Protein AF-0000000084618718 (afdb_homodimer)

Secondary structure (DSSP, 8-state):
---TTTTTSPB-SS-TTHHHHHHHHHHHEEEEEEE--STTS----EEE-TTT--EEEE---EEEEEEE---EEEEEGGGGGGGTT--HHHHHHHHHHHHHPPTT-SEEE--HHHHHHHHT-SSHHHHHHHHHHHHHTTSEEE-SSTTEEEE-TTTEESS-HHHHHHHHHHHHHHHHHT-GGGTT--/---TTTTTSPB-SS-TTHHHHHHHHHHHEEEEEEE--STTS----EEE-TTT--EEEE---EEEEEEE---EEEEEGGGGGGGTT--HHHHHHHHHHHHHPPTT--EEE--HHHHHHHHT-SSHHHHHHHHHHHHHTTSEEE-SSTTEEEE-TTTEESS-HHHHHHHHHHHHHHHHHT-GGGTT--

Radius of gyration: 25.26 Å; Cα contacts (8 Å, |Δi|>4): 630; chains: 2; bounding box: 60×74×66 Å

Foldseek 3Di:
DQDPLCVVADADQDQPQLVVLLVVCVVVDDDDDDDPPDPPFFPQPQDADPVVRDSPGGRGRDDDDDDDPDDDKDFADVLQCLCVPADPLLVLLVVQVSVQADALDFKGFADQVSSCVSSVPPDCPSVSSNVSRCSVSSQKHHYPDSGMIGGNVNGMHHYDSVVSSVVVVVVVVVVVVVPVVVVPPD/DQDPLCVVADADQDQPQLVVLLVVCVVPDDDDDDDPPDPQFFPQPQDADPVVRDSPDGRGRHDDDDDDPDDDKDFADVLQCLCVPADPLQVLLVVQVSVQADALDFKGFADQVVSCVSSVPPDCPSVSSNVSRCSVSSQKHHYPDSGMIGGNVNGMHHYDSVVSSVVVVVVVVVVQVPPVVVVPPD

pLDDT: mean 80.24, std 21.8, range [30.06, 98.75]

Nearest PDB structures (foldseek):
  2l01-assembly1_B  TM=5.923E-01  e=2.042E-01  Phocaeicola vulgatus ATCC 8482
  2ek5-assembly4_C  TM=5.133E-01  e=2.940E+00  Corynebacterium glutamicum ATCC 13032
  2ek5-assembly4_C-3  TM=5.133E-01  e=2.940E+00  Corynebacterium glutamicum ATCC 13032
  2l01-assembly1_B  TM=5.926E-01  e=1.567E-01  Phocaeicola vulgatus ATCC 8482
  2ek5-assembly4_C  TM=4.697E-01  e=4.310E+00  Corynebacterium glutamicum ATCC 13032

Organism: Rhizophagus irregularis (strain DAOM 197198w) (NCBI:txid1432141)

Structure (mmCIF, N/CA/C/O backbone):
data_AF-0000000084618718-model_v1
#
loop_
_entity.id
_entity.type
_entity.pdbx_description
1 polymer 'RepA protein'
#
loop_
_atom_site.group_PDB
_atom_site.id
_atom_site.type_symbol
_atom_site.label_atom_id
_atom_site.label_alt_id
_atom_site.label_comp_id
_atom_site.label_asym_id
_atom_site.label_entity_id
_atom_site.label_seq_id
_atom_site.pdbx_PDB_ins_code
_atom_site.Cartn_x
_atom_site.Cartn_y
_atom_site.Cartn_z
_atom_site.occupancy
_atom_site.B_iso_or_equiv
_atom_site.auth_seq_id
_atom_site.auth_comp_id
_atom_site.auth_asym_id
_atom_site.auth_atom_id
_atom_site.pdbx_PDB_model_num
ATOM 1 N N . MET A 1 1 ? -28.922 -14.562 -3.936 1 48.25 1 MET A N 1
ATOM 2 C CA . MET A 1 1 ? -28.562 -15.781 -3.219 1 48.25 1 MET A CA 1
ATOM 3 C C . MET A 1 1 ? -27.125 -15.719 -2.725 1 48.25 1 MET A C 1
ATOM 5 O O . MET A 1 1 ? -26.234 -15.25 -3.438 1 48.25 1 MET A O 1
ATOM 9 N N . GLU A 1 2 ? -27.047 -15.844 -1.428 1 57.59 2 GLU A N 1
ATOM 10 C CA . GLU A 1 2 ? -25.719 -15.883 -0.796 1 57.59 2 GLU A CA 1
ATOM 11 C C . GLU A 1 2 ? -24.859 -17 -1.392 1 57.59 2 GLU A C 1
ATOM 13 O O . GLU A 1 2 ? -25.344 -18.094 -1.639 1 57.59 2 GLU A O 1
ATOM 18 N N . ASN A 1 3 ? -23.75 -16.609 -1.933 1 69.81 3 ASN A N 1
ATOM 19 C CA . ASN A 1 3 ? -22.828 -17.609 -2.449 1 69.81 3 ASN A CA 1
ATOM 20 C C . ASN A 1 3 ? -22.344 -18.547 -1.349 1 69.81 3 ASN A C 1
ATOM 22 O O . ASN A 1 3 ? -21.891 -18.094 -0.294 1 69.81 3 ASN A O 1
ATOM 26 N N . LEU A 1 4 ? -22.672 -19.797 -1.576 1 71.31 4 LEU A N 1
ATOM 27 C CA . LEU A 1 4 ? -22.391 -20.859 -0.617 1 71.31 4 LEU A CA 1
ATOM 28 C C . LEU A 1 4 ? -20.938 -20.812 -0.163 1 71.31 4 LEU A C 1
ATOM 30 O O . LEU A 1 4 ? -20.641 -21.109 0.995 1 71.31 4 LEU A O 1
ATOM 34 N N . THR A 1 5 ? -20.094 -20.328 -1.006 1 82.5 5 THR A N 1
ATOM 35 C CA . THR A 1 5 ? -18.656 -20.297 -0.703 1 82.5 5 THR A CA 1
ATOM 36 C C . THR A 1 5 ? -18.359 -19.281 0.391 1 82.5 5 THR A C 1
ATOM 38 O O . THR A 1 5 ? -17.5 -19.5 1.243 1 82.5 5 THR A O 1
ATOM 41 N N . LEU A 1 6 ? -19.172 -18.234 0.457 1 93 6 LEU A N 1
ATOM 42 C CA . LEU A 1 6 ? -18.891 -17.156 1.394 1 93 6 LEU A CA 1
ATOM 43 C C . LEU A 1 6 ? -19.703 -17.328 2.678 1 93 6 LEU A C 1
ATOM 45 O O . LEU A 1 6 ? -19.406 -16.688 3.691 1 93 6 LEU A O 1
ATOM 49 N N . SER A 1 7 ? -20.656 -18.25 2.658 1 90.69 7 SER A N 1
ATOM 50 C CA . SER A 1 7 ? -21.578 -18.406 3.775 1 90.69 7 SER A CA 1
ATOM 51 C C . SER A 1 7 ? -20.875 -18.969 5 1 90.69 7 SER A C 1
ATOM 53 O O . SER A 1 7 ? -21.375 -18.859 6.121 1 90.69 7 SER A O 1
ATOM 55 N N . LYS A 1 8 ? -19.766 -19.625 4.812 1 92.81 8 LYS A N 1
ATOM 56 C CA . LYS A 1 8 ? -19.031 -20.203 5.93 1 92.81 8 LYS A CA 1
ATOM 57 C C . LYS A 1 8 ? -18.359 -19.109 6.77 1 92.81 8 LYS A C 1
ATOM 59 O O . LYS A 1 8 ? -17.938 -19.375 7.895 1 92.81 8 LYS A O 1
ATOM 64 N N . PHE A 1 9 ? -18.281 -17.938 6.23 1 96.44 9 PHE A N 1
ATOM 65 C CA . PHE A 1 9 ? -17.656 -16.828 6.953 1 96.44 9 PHE A CA 1
ATOM 66 C C . PHE A 1 9 ? -18.703 -16.031 7.727 1 96.44 9 PHE A C 1
ATOM 68 O O . PHE A 1 9 ? -19.781 -15.75 7.211 1 96.44 9 PHE A O 1
ATOM 75 N N . GLN A 1 10 ? -18.406 -15.688 8.906 1 95.25 10 GLN A N 1
ATOM 76 C CA . GLN A 1 10 ? -19.328 -15.023 9.828 1 95.25 10 GLN A CA 1
ATOM 77 C C . GLN A 1 10 ? -19.641 -13.602 9.367 1 95.25 10 GLN A C 1
ATOM 79 O O . GLN A 1 10 ? -18.75 -12.883 8.922 1 95.25 10 GLN A O 1
ATOM 84 N N . LYS A 1 11 ? -20.891 -13.25 9.469 1 96.75 11 LYS A N 1
ATOM 85 C CA . LYS A 1 11 ? -21.297 -11.867 9.266 1 96.75 11 LYS A CA 1
ATOM 86 C C . LYS A 1 11 ? -21.047 -11.031 10.516 1 96.75 11 LYS A C 1
ATOM 88 O O . LYS A 1 11 ? -21.109 -11.555 11.633 1 96.75 11 LYS A O 1
ATOM 93 N N . ASN A 1 12 ? -20.719 -9.766 10.281 1 97.56 12 ASN A N 1
ATOM 94 C CA . ASN A 1 12 ? -20.391 -8.875 11.391 1 97.56 12 ASN A CA 1
ATOM 95 C C . ASN A 1 12 ? -21.188 -7.582 11.336 1 97.56 12 ASN A C 1
ATOM 97 O O . ASN A 1 12 ? -21.375 -7.008 10.266 1 97.56 12 ASN A O 1
ATOM 101 N N . SER A 1 13 ? -21.672 -7.125 12.492 1 95.06 13 SER A N 1
ATOM 102 C CA . SER A 1 13 ? -22.359 -5.848 12.578 1 95.06 13 SER A CA 1
ATOM 103 C C . SER A 1 13 ? -21.391 -4.68 12.602 1 95.06 13 SER A C 1
ATOM 105 O O . SER A 1 13 ? -21.734 -3.557 12.234 1 95.06 13 SER A O 1
ATOM 107 N N . GLU A 1 14 ? -20.172 -5.051 13.078 1 94.94 14 GLU A N 1
ATOM 108 C CA . GLU A 1 14 ? -19.062 -4.094 13.078 1 94.94 14 GLU A CA 1
ATOM 109 C C . GLU A 1 14 ? -17.766 -4.746 12.609 1 94.94 14 GLU A C 1
ATOM 111 O O . GLU A 1 14 ? -17.672 -5.973 12.516 1 94.94 14 GLU A O 1
ATOM 116 N N . ASN A 1 15 ? -16.828 -3.932 12.297 1 96.69 15 ASN A N 1
ATOM 117 C CA . ASN A 1 15 ? -15.547 -4.449 11.852 1 96.69 15 ASN A CA 1
ATOM 118 C C . ASN A 1 15 ? -14.867 -5.277 12.938 1 96.69 15 ASN A C 1
ATOM 120 O O . ASN A 1 15 ? -14.516 -4.754 13.992 1 96.69 15 ASN A O 1
ATOM 124 N N . PRO A 1 16 ? -14.703 -6.508 12.68 1 97.25 16 PRO A N 1
ATOM 125 C CA . PRO A 1 16 ? -14.172 -7.387 13.727 1 97.25 16 PRO A CA 1
ATOM 126 C C . PRO A 1 16 ? -12.695 -7.129 14.016 1 97.25 16 PRO A C 1
ATOM 128 O O . PRO A 1 16 ? -12.156 -7.637 15.008 1 97.25 16 PRO A O 1
ATOM 131 N N . PHE A 1 17 ? -11.969 -6.371 13.195 1 96.88 17 PHE A N 1
ATOM 132 C CA . PHE A 1 17 ? -10.539 -6.129 13.336 1 96.88 17 PHE A CA 1
ATOM 133 C C . PHE A 1 17 ? -10.289 -4.859 14.141 1 96.88 17 PHE A C 1
ATOM 135 O O . PHE A 1 17 ? -9.141 -4.543 14.469 1 96.88 17 PHE A O 1
ATOM 142 N N . ILE A 1 18 ? -11.328 -4.129 14.469 1 93.75 18 ILE A N 1
ATOM 143 C CA . ILE A 1 18 ? -11.211 -2.74 14.906 1 93.75 18 ILE A CA 1
ATOM 144 C C . ILE A 1 18 ? -10.523 -2.686 16.266 1 93.75 18 ILE A C 1
ATOM 146 O O . ILE A 1 18 ? -9.672 -1.824 16.516 1 93.75 18 ILE A O 1
ATOM 150 N N . LYS A 1 19 ? -10.883 -3.537 17.172 1 92.06 19 LYS A N 1
ATOM 151 C CA . LYS A 1 19 ? -10.305 -3.512 18.516 1 92.06 19 LYS A CA 1
ATOM 152 C C . LYS A 1 19 ? -8.797 -3.713 18.469 1 92.06 19 LYS A C 1
ATOM 154 O O . LYS A 1 19 ? -8.047 -2.959 19.094 1 92.06 19 LYS A O 1
ATOM 159 N N . GLN A 1 20 ? -8.398 -4.707 17.75 1 94 20 GLN A N 1
ATOM 160 C CA . GLN A 1 20 ? -6.969 -4.984 17.609 1 94 20 GLN A CA 1
ATOM 161 C C . GLN A 1 20 ? -6.258 -3.844 16.875 1 94 20 GLN A C 1
ATOM 163 O O . GLN A 1 20 ? -5.129 -3.49 17.219 1 94 20 GLN A O 1
ATOM 168 N N . ALA A 1 21 ? -6.918 -3.311 15.891 1 93 21 ALA A N 1
ATOM 169 C CA . ALA A 1 21 ? -6.348 -2.199 15.141 1 93 21 ALA A CA 1
ATOM 170 C C . ALA A 1 21 ? -6.102 -0.992 16.031 1 93 21 ALA A C 1
ATOM 172 O O . ALA A 1 21 ? -5.043 -0.361 15.969 1 93 21 ALA A O 1
ATOM 173 N N . ILE A 1 22 ? -7.051 -0.72 16.875 1 90.94 22 ILE A N 1
ATOM 174 C CA . ILE A 1 22 ? -6.945 0.409 17.797 1 90.94 22 ILE A CA 1
ATOM 175 C C . ILE A 1 22 ? -5.781 0.182 18.75 1 90.94 22 ILE A C 1
ATOM 177 O O . ILE A 1 22 ? -4.988 1.092 19 1 90.94 22 ILE A O 1
ATOM 181 N N . GLU A 1 23 ? -5.684 -0.978 19.25 1 91.38 23 GLU A N 1
ATOM 182 C CA . GLU A 1 23 ? -4.582 -1.315 20.141 1 91.38 23 GLU A CA 1
ATOM 183 C C . GLU A 1 23 ? -3.232 -1.133 19.453 1 91.38 23 GLU A C 1
ATOM 185 O O . GLU A 1 23 ? -2.301 -0.581 20.047 1 91.38 23 GLU A O 1
ATOM 190 N N . GLN A 1 24 ? -3.139 -1.586 18.281 1 90.88 24 GLN A N 1
ATOM 191 C CA . GLN A 1 24 ? -1.899 -1.467 17.516 1 90.88 24 GLN A CA 1
ATOM 192 C C . GLN A 1 24 ? -1.538 -0.003 17.281 1 90.88 24 GLN A C 1
ATOM 194 O O . GLN A 1 24 ? -0.379 0.388 17.438 1 90.88 24 GLN A O 1
ATOM 199 N N . VAL A 1 25 ? -2.518 0.79 16.906 1 89.12 25 VAL A N 1
ATOM 200 C CA . VAL A 1 25 ? -2.299 2.209 16.641 1 89.12 25 VAL A CA 1
ATOM 201 C C . VAL A 1 25 ? -1.839 2.908 17.922 1 89.12 25 VAL A C 1
ATOM 203 O O . VAL A 1 25 ? -0.893 3.699 17.891 1 89.12 25 VAL A O 1
ATOM 206 N N . GLN A 1 26 ? -2.477 2.547 19.031 1 85.38 26 GLN A N 1
ATOM 207 C CA . GLN A 1 26 ? -2.146 3.17 20.312 1 85.38 26 GLN A CA 1
ATOM 208 C C . GLN A 1 26 ? -0.725 2.818 20.734 1 85.38 26 GLN A C 1
ATOM 210 O O . GLN A 1 26 ? -0.022 3.65 21.312 1 85.38 26 GLN A O 1
ATOM 215 N N . LYS A 1 27 ? -0.358 1.668 20.453 1 86.06 27 LYS A N 1
ATOM 216 C CA . LYS A 1 27 ? 0.987 1.218 20.781 1 86.06 27 LYS A CA 1
ATOM 217 C C . LYS A 1 27 ? 2.039 1.95 19.969 1 86.06 27 LYS A C 1
ATOM 219 O O . LYS A 1 27 ? 3.162 2.162 20.422 1 86.06 27 LYS A O 1
ATOM 224 N N . ASN A 1 28 ? 1.606 2.355 18.828 1 83.88 28 ASN A N 1
ATOM 225 C CA . ASN A 1 28 ? 2.57 2.912 17.875 1 83.88 28 ASN A CA 1
ATOM 226 C C . ASN A 1 28 ? 2.512 4.438 17.859 1 83.88 28 ASN A C 1
ATOM 228 O O . ASN A 1 28 ? 3.223 5.078 17.078 1 83.88 28 ASN A O 1
ATOM 232 N N . ILE A 1 29 ? 1.683 5.02 18.609 1 76.75 29 ILE A N 1
ATOM 233 C CA . ILE A 1 29 ? 1.521 6.469 18.594 1 76.75 29 ILE A CA 1
ATOM 234 C C . ILE A 1 29 ? 2.709 7.121 19.297 1 76.75 29 ILE A C 1
ATOM 236 O O . ILE A 1 29 ? 3.082 6.727 20.406 1 76.75 29 ILE A O 1
ATOM 240 N N . VAL A 1 30 ? 3.373 7.906 18.594 1 71.12 30 VAL A N 1
ATOM 241 C CA . VAL A 1 30 ? 4.449 8.719 19.156 1 71.12 30 VAL A CA 1
ATOM 242 C C . VAL A 1 30 ? 4.109 10.195 19.016 1 71.12 30 VAL A C 1
ATOM 244 O O . VAL A 1 30 ? 3.549 10.617 18 1 71.12 30 VAL A O 1
ATOM 247 N N . LYS A 1 31 ? 4.297 10.906 20.094 1 64.06 31 LYS A N 1
ATOM 248 C CA . LYS A 1 31 ? 4.109 12.352 20.062 1 64.06 31 LYS A CA 1
ATOM 249 C C . LYS A 1 31 ? 5.312 13.055 19.438 1 64.06 31 LYS A C 1
ATOM 251 O O . LYS A 1 31 ? 6.457 12.766 19.781 1 64.06 31 LYS A O 1
ATOM 256 N N . LYS A 1 32 ? 5.004 13.625 18.297 1 58.59 32 LYS A N 1
ATOM 257 C CA . LYS A 1 32 ? 6.062 14.383 17.641 1 58.59 32 LYS A CA 1
ATOM 258 C C . LYS A 1 32 ? 5.781 15.883 17.688 1 58.59 32 LYS A C 1
ATOM 260 O O . LYS A 1 32 ? 4.625 16.297 17.766 1 58.59 32 LYS A O 1
ATOM 265 N N . TYR A 1 33 ? 6.926 16.656 17.922 1 51.75 33 TYR A N 1
ATOM 266 C CA . TYR A 1 33 ? 6.836 18.109 17.938 1 51.75 33 TYR A CA 1
ATOM 267 C C . TYR A 1 33 ? 7.203 18.703 16.578 1 51.75 33 TYR A C 1
ATOM 269 O O . TYR A 1 33 ? 8.203 18.312 15.977 1 51.75 33 TYR A O 1
ATOM 277 N N . LYS A 1 34 ? 6.215 19.109 15.883 1 52 34 LYS A N 1
ATOM 278 C CA . LYS A 1 34 ? 6.504 19.781 14.617 1 52 34 LYS A CA 1
ATOM 279 C C . LYS A 1 34 ? 6.703 21.281 14.828 1 52 34 LYS A C 1
ATOM 281 O O . LYS A 1 34 ? 5.879 21.938 15.469 1 52 34 LYS A O 1
ATOM 286 N N . THR A 1 35 ? 8.109 21.609 14.695 1 43.41 35 THR A N 1
ATOM 287 C CA . THR A 1 35 ? 8.398 23.031 14.719 1 43.41 35 THR A CA 1
ATOM 288 C C . THR A 1 35 ? 8.062 23.688 13.375 1 43.41 35 THR A C 1
ATOM 290 O O . THR A 1 35 ? 8.32 23.094 12.32 1 43.41 35 THR A O 1
ATOM 293 N N . ALA A 1 36 ? 7.105 24.391 13.328 1 43.62 36 ALA A N 1
ATOM 294 C CA . ALA A 1 36 ? 6.871 25.172 12.109 1 43.62 36 ALA A CA 1
ATOM 295 C C . ALA A 1 36 ? 8.117 25.953 11.703 1 43.62 36 ALA A C 1
ATOM 297 O O . ALA A 1 36 ? 8.391 27.016 12.25 1 43.62 36 ALA A O 1
ATOM 298 N N . THR A 1 37 ? 9.242 25.25 11.555 1 35.38 37 THR A N 1
ATOM 299 C CA . THR A 1 37 ? 10.391 26.094 11.266 1 35.38 37 THR A CA 1
ATOM 300 C C . THR A 1 37 ? 10.242 26.75 9.898 1 35.38 37 THR A C 1
ATOM 302 O O . THR A 1 37 ? 10.898 27.766 9.609 1 35.38 37 THR A O 1
ATOM 305 N N . ASN A 1 38 ? 10.211 25.938 8.789 1 34.44 38 ASN A N 1
ATOM 306 C CA . ASN A 1 38 ? 10.406 26.672 7.547 1 34.44 38 ASN A CA 1
ATOM 307 C C . ASN A 1 38 ? 9.305 27.719 7.332 1 34.44 38 ASN A C 1
ATOM 309 O O . ASN A 1 38 ? 8.125 27.406 7.48 1 34.44 38 ASN A O 1
ATOM 313 N N . THR A 1 39 ? 9.688 28.953 7.406 1 34.44 39 THR A N 1
ATOM 314 C CA . THR A 1 39 ? 9.094 30.281 7.32 1 34.44 39 THR A CA 1
ATOM 315 C C . THR A 1 39 ? 8.094 30.359 6.168 1 34.44 39 THR A C 1
ATOM 317 O O . THR A 1 39 ? 7.473 31.406 5.945 1 34.44 39 THR A O 1
ATOM 320 N N . GLY A 1 40 ? 8.273 29.578 5.117 1 33.47 40 GLY A N 1
ATOM 321 C CA . GLY A 1 40 ? 7.363 30.172 4.156 1 33.47 40 GLY A CA 1
ATOM 322 C C . GLY A 1 40 ? 5.906 30.062 4.562 1 33.47 40 GLY A C 1
ATOM 323 O O . GLY A 1 40 ? 5.016 30.531 3.846 1 33.47 40 GLY A O 1
ATOM 324 N N . GLU A 1 41 ? 5.457 28.906 4.992 1 34.25 41 GLU A N 1
ATOM 325 C CA . GLU A 1 41 ? 3.998 28.906 5.012 1 34.25 41 GLU A CA 1
ATOM 326 C C . GLU A 1 41 ? 3.457 29.797 6.121 1 34.25 41 GLU A C 1
ATOM 328 O O . GLU A 1 41 ? 4.164 30.094 7.082 1 34.25 41 GLU A O 1
ATOM 333 N N . LYS A 1 42 ? 2.078 30.109 6.035 1 35.62 42 LYS A N 1
ATOM 334 C CA . LYS A 1 42 ? 1.212 31.172 6.527 1 35.62 42 LYS A CA 1
ATOM 335 C C . LYS A 1 42 ? 1.059 31.109 8.047 1 35.62 42 LYS A C 1
ATOM 337 O O . LYS A 1 42 ? 0.751 30.047 8.594 1 35.62 42 LYS A O 1
ATOM 342 N N . ALA A 1 43 ? 2.111 31.391 8.766 1 37.88 43 ALA A N 1
ATOM 343 C CA . ALA A 1 43 ? 1.914 31.672 10.188 1 37.88 43 ALA A CA 1
ATOM 344 C C . ALA A 1 43 ? 0.882 32.781 10.391 1 37.88 43 ALA A C 1
ATOM 346 O O . ALA A 1 43 ? 0.819 33.719 9.609 1 37.88 43 ALA A O 1
ATOM 347 N N . ILE A 1 44 ? -0.253 32.312 10.75 1 34.53 44 ILE A N 1
ATOM 348 C CA . ILE A 1 44 ? -1.254 33.312 11.117 1 34.53 44 ILE A CA 1
ATOM 349 C C . ILE A 1 44 ? -0.741 34.156 12.281 1 34.53 44 ILE A C 1
ATOM 351 O O . ILE A 1 44 ? -0.341 33.625 13.32 1 34.53 44 ILE A O 1
ATOM 355 N N . LEU A 1 45 ? -0.079 35.281 11.969 1 37.5 45 LEU A N 1
ATOM 356 C CA . LEU A 1 45 ? 0.347 36.281 12.922 1 37.5 45 LEU A CA 1
ATOM 357 C C . LEU A 1 45 ? -0.853 37.062 13.484 1 37.5 45 LEU A C 1
ATOM 359 O O . LEU A 1 45 ? -1.729 37.469 12.727 1 37.5 45 LEU A O 1
ATOM 363 N N . LYS A 1 46 ? -1.321 36.406 14.617 1 38.72 46 LYS A N 1
ATOM 364 C CA . LYS A 1 46 ? -2.342 37.219 15.258 1 38.72 46 LYS A CA 1
ATOM 365 C C . LYS A 1 46 ? -1.726 38.469 15.906 1 38.72 46 LYS A C 1
ATOM 367 O O . LYS A 1 46 ? -0.698 38.375 16.578 1 38.72 46 LYS A O 1
ATOM 372 N N . ALA A 1 47 ? -1.901 39.469 15.164 1 41.84 47 ALA A N 1
ATOM 373 C CA . ALA A 1 47 ? -1.516 40.75 15.758 1 41.84 47 ALA A CA 1
ATOM 374 C C . ALA A 1 47 ? -2.488 41.156 16.859 1 41.84 47 ALA A C 1
ATOM 376 O O . ALA A 1 47 ? -3.707 41.062 16.688 1 41.84 47 ALA A O 1
ATOM 377 N N . TYR A 1 48 ? -2.051 40.906 18.094 1 40.94 48 TYR A N 1
ATOM 378 C CA . TYR A 1 48 ? -2.871 41.406 19.203 1 40.94 48 TYR A CA 1
ATOM 379 C C . TYR A 1 48 ? -2.455 42.812 19.609 1 40.94 48 TYR A C 1
ATOM 381 O O . TYR A 1 48 ? -1.285 43.188 19.484 1 40.94 48 TYR A O 1
ATOM 389 N N . ASP A 1 49 ? -3.494 43.594 19.672 1 43.47 49 ASP A N 1
ATOM 390 C CA . ASP A 1 49 ? -3.291 44.906 20.312 1 43.47 49 ASP A CA 1
ATOM 391 C C . ASP A 1 49 ? -2.965 44.75 21.797 1 43.47 49 ASP A C 1
ATOM 393 O O . ASP A 1 49 ? -3.771 44.219 22.562 1 43.47 49 ASP A O 1
ATOM 397 N N . GLU A 1 50 ? -1.766 44.906 22.156 1 45.81 50 GLU A N 1
ATOM 398 C CA . GLU A 1 50 ? -1.342 44.781 23.547 1 45.81 50 GLU A CA 1
ATOM 399 C C . GLU A 1 50 ? -2.195 45.656 24.469 1 45.81 50 GLU A C 1
ATOM 401 O O . GLU A 1 50 ? -2.373 45.312 25.641 1 45.81 50 GLU A O 1
ATOM 406 N N . THR A 1 51 ? -2.566 46.688 23.875 1 48.75 51 THR A N 1
ATOM 407 C CA . THR A 1 51 ? -3.264 47.625 24.75 1 48.75 51 THR A CA 1
ATOM 408 C C . THR A 1 51 ? -4.688 47.156 25.031 1 48.75 51 THR A C 1
ATOM 410 O O . THR A 1 51 ? -5.16 47.219 26.156 1 48.75 51 THR A O 1
ATOM 413 N N . THR A 1 52 ? -5.414 46.781 23.938 1 54.12 52 THR A N 1
ATOM 414 C CA . THR A 1 52 ? -6.828 46.5 24.125 1 54.12 52 THR A CA 1
ATOM 415 C C . THR A 1 52 ? -7.059 45 24.219 1 54.12 52 THR A C 1
ATOM 417 O O . THR A 1 52 ? -8.117 44.562 24.672 1 54.12 52 THR A O 1
ATOM 420 N N . GLY A 1 53 ? -5.961 44.219 24.141 1 44.84 53 GLY A N 1
ATOM 421 C CA . GLY A 1 53 ? -6.062 42.781 24.188 1 44.84 53 GLY A CA 1
ATOM 422 C C . GLY A 1 53 ? -6.777 42.188 22.969 1 44.84 53 GLY A C 1
ATOM 423 O O . GLY A 1 53 ? -7.035 41 22.922 1 44.84 53 GLY A O 1
ATOM 424 N N . GLU A 1 54 ? -7.422 43.062 22.203 1 43.97 54 GLU A N 1
ATOM 425 C CA . GLU A 1 54 ? -8.211 42.625 21.062 1 43.97 54 GLU A CA 1
ATOM 426 C C . GLU A 1 54 ? -7.336 42 19.984 1 43.97 54 GLU A C 1
ATOM 428 O O . GLU A 1 54 ? -6.219 42.438 19.734 1 43.97 54 GLU A O 1
ATOM 433 N N . VAL A 1 55 ? -7.617 40.812 19.734 1 47.34 55 VAL A N 1
ATOM 434 C CA . VAL A 1 55 ? -7.008 40.125 18.594 1 47.34 55 VAL A CA 1
ATOM 435 C C . VAL A 1 55 ? -7.23 40.938 17.328 1 47.34 55 VAL A C 1
ATOM 437 O O . VAL A 1 55 ? -8.375 41.156 16.922 1 47.34 55 VAL A O 1
ATOM 440 N N . LEU A 1 56 ? -6.379 41.969 16.953 1 47.03 56 LEU A N 1
ATOM 441 C CA . LEU A 1 56 ? -6.574 42.938 15.883 1 47.03 56 LEU A CA 1
ATOM 442 C C . LEU A 1 56 ? -6.711 42.25 14.531 1 47.03 56 LEU A C 1
ATOM 444 O O . LEU A 1 56 ? -7.395 42.75 13.633 1 47.03 56 LEU A O 1
ATOM 448 N N . GLY A 1 57 ? -6.082 41.156 14.281 1 40.94 57 GLY A N 1
ATOM 449 C CA . GLY A 1 57 ? -6.238 40.5 12.992 1 40.94 57 GLY A CA 1
ATOM 450 C C . GLY A 1 57 ? -5.562 39.156 12.922 1 40.94 57 GLY A C 1
ATOM 451 O O . GLY A 1 57 ? -4.82 38.781 13.836 1 40.94 57 GLY A O 1
ATOM 452 N N . HIS A 1 58 ? -6.324 38.125 12.641 1 42.53 58 HIS A N 1
ATOM 453 C CA . HIS A 1 58 ? -5.809 36.781 12.391 1 42.53 58 HIS A CA 1
ATOM 454 C C . HIS A 1 58 ? -5.137 36.688 11.023 1 42.53 58 HIS A C 1
ATOM 456 O O . HIS A 1 58 ? -5.586 37.344 10.07 1 42.53 58 HIS A O 1
ATOM 462 N N . THR A 1 59 ? -3.932 36.875 11.078 1 40.16 59 THR A N 1
ATOM 463 C CA . THR A 1 59 ? -3.289 36.594 9.797 1 40.16 59 THR A CA 1
ATOM 464 C C . THR A 1 59 ? -3.305 35.125 9.484 1 40.16 59 THR A C 1
ATOM 466 O O . THR A 1 59 ? -3.041 34.281 10.359 1 40.16 59 THR A O 1
ATOM 469 N N . GLN A 1 60 ? -4.332 34.75 8.609 1 41.88 60 GLN A N 1
ATOM 470 C CA . GLN A 1 60 ? -4.422 33.375 8.094 1 41.88 60 GLN A CA 1
ATOM 471 C C . GLN A 1 60 ? -3.223 33.031 7.207 1 41.88 60 GLN A C 1
ATOM 473 O O . GLN A 1 60 ? -2.838 33.844 6.348 1 41.88 60 GLN A O 1
ATOM 478 N N . PHE A 1 61 ? -2.234 32.344 7.742 1 42.38 61 PHE A N 1
ATOM 479 C CA . PHE A 1 61 ? -1.169 31.844 6.887 1 42.38 61 PHE A CA 1
ATOM 480 C C . PHE A 1 61 ? -1.674 30.703 6.02 1 42.38 61 PHE A C 1
ATOM 482 O O . PHE A 1 61 ? -2.17 29.703 6.531 1 42.38 61 PHE A O 1
ATOM 489 N N . ILE A 1 62 ? -2.189 31.109 4.828 1 45.5 62 ILE A N 1
ATOM 490 C CA . ILE A 1 62 ? -2.545 30.125 3.824 1 45.5 62 ILE A CA 1
ATOM 491 C C . ILE A 1 62 ? -1.279 29.594 3.143 1 45.5 62 ILE A C 1
ATOM 493 O O . ILE A 1 62 ? -0.468 30.391 2.646 1 45.5 62 ILE A O 1
ATOM 497 N N . ARG A 1 63 ? -0.813 28.359 3.586 1 55.25 63 ARG A N 1
ATOM 498 C CA . ARG A 1 63 ? 0.32 27.75 2.906 1 55.25 63 ARG A CA 1
ATOM 499 C C . ARG A 1 63 ? -0.144 26.922 1.712 1 55.25 63 ARG A C 1
ATOM 501 O O . ARG A 1 63 ? -1.119 26.172 1.809 1 55.25 63 ARG A O 1
ATOM 508 N N . GLN A 1 64 ? 0.305 27.406 0.487 1 58.53 64 GLN A N 1
ATOM 509 C CA . GLN A 1 64 ? 0.083 26.594 -0.701 1 58.53 64 GLN A CA 1
ATOM 510 C C . GLN A 1 64 ? 1.002 25.375 -0.712 1 58.53 64 GLN A C 1
ATOM 512 O O . GLN A 1 64 ? 2.217 25.5 -0.546 1 58.53 64 GLN A O 1
ATOM 517 N N . ILE A 1 65 ? 0.362 24.281 -0.548 1 64.69 65 ILE A N 1
ATOM 518 C CA . ILE A 1 65 ? 1.192 23.094 -0.626 1 64.69 65 ILE A CA 1
ATOM 519 C C . ILE A 1 65 ? 0.87 22.312 -1.904 1 64.69 65 ILE A C 1
ATOM 521 O O . ILE A 1 65 ? -0.214 22.469 -2.471 1 64.69 65 ILE A O 1
ATOM 525 N N . GLU A 1 66 ? 1.947 21.703 -2.531 1 71 66 GLU A N 1
ATOM 526 C CA . GLU A 1 66 ? 1.771 20.766 -3.637 1 71 66 GLU A CA 1
ATOM 527 C C . GLU A 1 66 ? 1.471 19.359 -3.125 1 71 66 GLU A C 1
ATOM 529 O O . GLU A 1 66 ? 2.158 18.859 -2.232 1 71 66 GLU A O 1
ATOM 534 N N . VAL A 1 67 ? 0.328 18.922 -3.627 1 75.38 67 VAL A N 1
ATOM 535 C CA . VAL A 1 67 ? -0.074 17.594 -3.186 1 75.38 67 VAL A CA 1
ATOM 536 C C . VAL A 1 67 ? -0.189 16.656 -4.391 1 75.38 67 VAL A C 1
ATOM 538 O O . VAL A 1 67 ? -0.727 17.047 -5.434 1 75.38 67 VAL A O 1
ATOM 541 N N . ASP A 1 68 ? 0.437 15.492 -4.305 1 81.5 68 ASP A N 1
ATOM 542 C CA . ASP A 1 68 ? 0.246 14.391 -5.25 1 81.5 68 ASP A CA 1
ATOM 543 C C . ASP A 1 68 ? -1.14 13.766 -5.098 1 81.5 68 ASP A C 1
ATOM 545 O O . ASP A 1 68 ? -1.437 13.148 -4.07 1 81.5 68 ASP A O 1
ATOM 549 N N . GLU A 1 69 ? -1.98 13.898 -6.129 1 83.75 69 GLU A N 1
ATOM 550 C CA . GLU A 1 69 ? -3.375 13.484 -6.004 1 83.75 69 GLU A CA 1
ATOM 551 C C . GLU A 1 69 ? -3.566 12.047 -6.488 1 83.75 69 GLU A C 1
ATOM 553 O O . GLU A 1 69 ? -4.684 11.531 -6.477 1 83.75 69 GLU A O 1
ATOM 558 N N . GLU A 1 70 ? -2.498 11.453 -6.895 1 87.88 70 GLU A N 1
ATOM 559 C CA . GLU A 1 70 ? -2.615 10.047 -7.258 1 87.88 70 GLU A CA 1
ATOM 560 C C . GLU A 1 70 ? -3.18 9.219 -6.105 1 87.88 70 GLU A C 1
ATOM 562 O O . GLU A 1 70 ? -2.74 9.359 -4.961 1 87.88 70 GLU A O 1
ATOM 567 N N . GLN A 1 71 ? -4.184 8.43 -6.449 1 90.94 71 GLN A N 1
ATOM 568 C CA . GLN A 1 71 ? -4.805 7.598 -5.422 1 90.94 71 GLN A CA 1
ATOM 569 C C . GLN A 1 71 ? -3.867 6.477 -4.98 1 90.94 71 GLN A C 1
ATOM 571 O O . GLN A 1 71 ? -3.209 5.848 -5.812 1 90.94 71 GLN A O 1
ATOM 576 N N . PHE A 1 72 ? -3.795 6.324 -3.666 1 94 72 PHE A N 1
ATOM 577 C CA . PHE A 1 72 ? -2.973 5.254 -3.109 1 94 72 PHE A CA 1
ATOM 578 C C . PHE A 1 72 ? -3.617 4.672 -1.857 1 94 72 PHE A C 1
ATOM 580 O O . PHE A 1 72 ? -4.504 5.289 -1.266 1 94 72 PHE A O 1
ATOM 587 N N . ALA A 1 73 ? -3.266 3.492 -1.578 1 94.31 73 ALA A N 1
ATOM 588 C CA . ALA A 1 73 ? -3.566 2.846 -0.304 1 94.31 73 ALA A CA 1
ATOM 589 C C . ALA A 1 73 ? -2.291 2.562 0.483 1 94.31 73 ALA A C 1
ATOM 591 O O . ALA A 1 73 ? -1.219 2.391 -0.102 1 94.31 73 ALA A O 1
ATOM 592 N N . LYS A 1 74 ? -2.41 2.643 1.822 1 94.94 74 LYS A N 1
ATOM 593 C CA . LYS A 1 74 ? -1.3 2.301 2.705 1 94.94 74 LYS A CA 1
ATOM 594 C C . LYS A 1 74 ? -1.292 0.808 3.025 1 94.94 74 LYS A C 1
ATOM 596 O O . LYS A 1 74 ? -2.326 0.237 3.375 1 94.94 74 LYS A O 1
ATOM 601 N N . PHE A 1 75 ? -0.181 0.195 2.826 1 96 75 PHE A N 1
ATOM 602 C CA . PHE A 1 75 ? 0.026 -1.194 3.215 1 96 75 PHE A CA 1
ATOM 603 C C . PHE A 1 75 ? 1.004 -1.291 4.379 1 96 75 PHE A C 1
ATOM 605 O O . PHE A 1 75 ? 2.131 -0.797 4.293 1 96 75 PHE A O 1
ATOM 612 N N . TYR A 1 76 ? 0.579 -1.903 5.441 1 95.12 76 TYR A N 1
ATOM 613 C CA . TYR A 1 76 ? 1.398 -1.974 6.648 1 95.12 76 TYR A CA 1
ATOM 614 C C . TYR A 1 76 ? 2.262 -3.229 6.645 1 95.12 76 TYR A C 1
ATOM 616 O O . TYR A 1 76 ? 1.758 -4.336 6.445 1 95.12 76 TYR A O 1
ATOM 624 N N . LEU A 1 77 ? 3.461 -3.059 6.918 1 94.44 77 LEU A N 1
ATOM 625 C CA . LEU A 1 77 ? 4.473 -4.082 6.676 1 94.44 77 LEU A CA 1
ATOM 626 C C . LEU A 1 77 ? 4.379 -5.199 7.711 1 94.44 77 LEU A C 1
ATOM 628 O O . LEU A 1 77 ? 4.645 -6.363 7.402 1 94.44 77 LEU A O 1
ATOM 632 N N . SER A 1 78 ? 3.953 -4.895 8.898 1 92.44 78 SER A N 1
ATOM 633 C CA . SER A 1 78 ? 3.912 -5.855 10 1 92.44 78 SER A CA 1
ATOM 634 C C . SER A 1 78 ? 2.961 -7.004 9.688 1 92.44 78 SER A C 1
ATOM 636 O O . SER A 1 78 ? 3.139 -8.117 10.195 1 92.44 78 SER A O 1
ATOM 638 N N . ASN A 1 79 ? 1.965 -6.754 8.852 1 93.5 79 ASN A N 1
ATOM 639 C CA . ASN A 1 79 ? 0.975 -7.789 8.578 1 93.5 79 ASN A CA 1
ATOM 640 C C . ASN A 1 79 ? 0.966 -8.172 7.098 1 93.5 79 ASN A C 1
ATOM 642 O O . ASN A 1 79 ? -0.025 -8.711 6.598 1 93.5 79 ASN A O 1
ATOM 646 N N . PHE A 1 80 ? 2.043 -7.914 6.449 1 96 80 PHE A N 1
ATOM 647 C CA . PHE A 1 80 ? 2.09 -8.18 5.016 1 96 80 PHE A CA 1
ATOM 648 C C . PHE A 1 80 ? 2.072 -9.68 4.742 1 96 80 PHE A C 1
ATOM 650 O O . PHE A 1 80 ? 1.734 -10.109 3.637 1 96 80 PHE A O 1
ATOM 657 N N . SER A 1 81 ? 2.443 -10.531 5.695 1 95.44 81 SER A N 1
ATOM 658 C CA . SER A 1 81 ? 2.457 -11.977 5.523 1 95.44 81 SER A CA 1
ATOM 659 C C . SER A 1 81 ? 1.056 -12.516 5.254 1 95.44 81 SER A C 1
ATOM 661 O O . SER A 1 81 ? 0.897 -13.648 4.785 1 95.44 81 SER A O 1
ATOM 663 N N . ALA A 1 82 ? 0.056 -11.727 5.523 1 96.38 82 ALA A N 1
ATOM 664 C CA . ALA A 1 82 ? -1.321 -12.102 5.219 1 96.38 82 ALA A CA 1
ATOM 665 C C . ALA A 1 82 ? -1.503 -12.352 3.723 1 96.38 82 ALA A C 1
ATOM 667 O O . ALA A 1 82 ? -2.422 -13.062 3.311 1 96.38 82 ALA A O 1
ATOM 668 N N . PHE A 1 83 ? -0.639 -11.797 2.951 1 96.62 83 PHE A N 1
ATOM 669 C CA . PHE A 1 83 ? -0.758 -11.906 1.501 1 96.62 83 PHE A CA 1
ATOM 670 C C . PHE A 1 83 ? -0.049 -13.148 0.987 1 96.62 83 PHE A C 1
ATOM 672 O O . PHE A 1 83 ? -0.166 -13.5 -0.19 1 96.62 83 PHE A O 1
ATOM 679 N N . PHE A 1 84 ? 0.683 -13.875 1.858 1 94.69 84 PHE A N 1
ATOM 680 C CA . PHE A 1 84 ? 1.582 -14.93 1.415 1 94.69 84 PHE A CA 1
ATOM 681 C C . PHE A 1 84 ? 0.795 -16.125 0.885 1 94.69 84 PHE A C 1
ATOM 683 O O . PHE A 1 84 ? 1.227 -16.781 -0.061 1 94.69 84 PHE A O 1
ATOM 690 N N . ASP A 1 85 ? -0.388 -16.297 1.435 1 92.31 85 ASP A N 1
ATOM 691 C CA . ASP A 1 85 ? -1.121 -17.516 1.096 1 92.31 85 ASP A CA 1
ATOM 692 C C . ASP A 1 85 ? -2.344 -17.188 0.238 1 92.31 85 ASP A C 1
ATOM 694 O O . ASP A 1 85 ? -3.27 -18 0.143 1 92.31 85 ASP A O 1
ATOM 698 N N . LEU A 1 86 ? -2.305 -16.047 -0.333 1 95.62 86 LEU A N 1
ATOM 699 C CA . LEU A 1 86 ? -3.453 -15.68 -1.149 1 95.62 86 LEU A CA 1
ATOM 700 C C . LEU A 1 86 ? -3.453 -16.438 -2.471 1 95.62 86 LEU A C 1
ATOM 702 O O . LEU A 1 86 ? -2.396 -16.641 -3.078 1 95.62 86 LEU A O 1
ATOM 706 N N . LYS A 1 87 ? -4.617 -16.797 -2.842 1 94.06 87 LYS A N 1
ATOM 707 C CA . LYS A 1 87 ? -4.789 -17.297 -4.199 1 94.06 87 LYS A CA 1
ATOM 708 C C . LYS A 1 87 ? -4.602 -16.188 -5.227 1 94.06 87 LYS A C 1
ATOM 710 O O . LYS A 1 87 ? -4.863 -15.016 -4.938 1 94.06 87 LYS A O 1
ATOM 715 N N . PRO A 1 88 ? -4.203 -16.609 -6.41 1 92.19 88 PRO A N 1
ATOM 716 C CA . PRO A 1 88 ? -3.992 -15.602 -7.445 1 92.19 88 PRO A CA 1
ATOM 717 C C . PRO A 1 88 ? -5.242 -14.758 -7.715 1 92.19 88 PRO A C 1
ATOM 719 O O . PRO A 1 88 ? -5.141 -13.555 -7.949 1 92.19 88 PRO A O 1
ATOM 722 N N . GLN A 1 89 ? -6.391 -15.328 -7.656 1 95.31 89 GLN A N 1
ATOM 723 C CA . GLN A 1 89 ? -7.641 -14.609 -7.902 1 95.31 89 GLN A CA 1
ATOM 724 C C . GLN A 1 89 ? -7.852 -13.508 -6.871 1 95.31 89 GLN A C 1
ATOM 726 O O . GLN A 1 89 ? -8.453 -12.477 -7.172 1 95.31 89 GLN A O 1
ATOM 731 N N . ALA A 1 90 ? -7.262 -13.766 -5.695 1 97 90 ALA A N 1
ATOM 732 C CA . ALA A 1 90 ? -7.48 -12.844 -4.586 1 97 90 ALA A CA 1
ATOM 733 C C . ALA A 1 90 ? -6.766 -11.516 -4.828 1 97 90 ALA A C 1
ATOM 735 O O . ALA A 1 90 ? -7.246 -10.461 -4.418 1 97 90 ALA A O 1
ATOM 736 N N . ILE A 1 91 ? -5.68 -11.57 -5.535 1 96.62 91 ILE A N 1
ATOM 737 C CA . ILE A 1 91 ? -4.883 -10.367 -5.77 1 96.62 91 ILE A CA 1
ATOM 738 C C . ILE A 1 91 ? -5.656 -9.398 -6.66 1 96.62 91 ILE A C 1
ATOM 740 O O . ILE A 1 91 ? -5.742 -8.211 -6.363 1 96.62 91 ILE A O 1
ATOM 744 N N . LYS A 1 92 ? -6.277 -9.922 -7.672 1 97.19 92 LYS A N 1
ATOM 745 C CA . LYS A 1 92 ? -7.055 -9.078 -8.578 1 97.19 92 LYS A CA 1
ATOM 746 C C . LYS A 1 92 ? -8.289 -8.516 -7.883 1 97.19 92 LYS A C 1
ATOM 748 O O . LYS A 1 92 ? -8.609 -7.336 -8.023 1 97.19 92 LYS A O 1
ATOM 753 N N . VAL A 1 93 ? -8.938 -9.367 -7.176 1 98.12 93 VAL A N 1
ATOM 754 C CA . VAL A 1 93 ? -10.125 -8.945 -6.449 1 98.12 93 VAL A CA 1
ATOM 755 C C . VAL A 1 93 ? -9.758 -7.879 -5.422 1 98.12 93 VAL A C 1
ATOM 757 O O . VAL A 1 93 ? -10.477 -6.891 -5.254 1 98.12 93 VAL A O 1
ATOM 760 N N . PHE A 1 94 ? -8.625 -8.102 -4.73 1 98.5 94 PHE A N 1
ATOM 761 C CA . PHE A 1 94 ? -8.148 -7.113 -3.77 1 98.5 94 PHE A CA 1
ATOM 762 C C . PHE A 1 94 ? -7.867 -5.781 -4.457 1 98.5 94 PHE A C 1
ATOM 764 O O . PHE A 1 94 ? -8.164 -4.719 -3.906 1 98.5 94 PHE A O 1
ATOM 771 N N . GLY A 1 95 ? -7.281 -5.844 -5.652 1 97.81 95 GLY A N 1
ATOM 772 C CA . GLY A 1 95 ? -7.09 -4.625 -6.422 1 97.81 95 GLY A CA 1
ATOM 773 C C . GLY A 1 95 ? -8.375 -3.84 -6.625 1 97.81 95 GLY A C 1
ATOM 774 O O . GLY A 1 95 ? -8.391 -2.619 -6.461 1 97.81 95 GLY A O 1
ATOM 775 N N . TYR A 1 96 ? -9.414 -4.477 -7 1 98.31 96 TYR A N 1
ATOM 776 C CA . TYR A 1 96 ? -10.711 -3.836 -7.145 1 98.31 96 TYR A CA 1
ATOM 777 C C . TYR A 1 96 ? -11.172 -3.229 -5.824 1 98.31 96 TYR A C 1
ATOM 779 O O . TYR A 1 96 ? -11.633 -2.086 -5.785 1 98.31 96 TYR A O 1
ATOM 787 N N . ILE A 1 97 ? -10.992 -4.02 -4.723 1 98.38 97 ILE A N 1
ATOM 788 C CA . ILE A 1 97 ? -11.43 -3.582 -3.404 1 98.38 97 ILE A CA 1
ATOM 789 C C . ILE A 1 97 ? -10.727 -2.279 -3.031 1 98.38 97 ILE A C 1
ATOM 791 O O . ILE A 1 97 ? -11.344 -1.365 -2.482 1 98.38 97 ILE A O 1
ATOM 795 N N . LEU A 1 98 ? -9.5 -2.213 -3.389 1 97.56 98 LEU A N 1
ATOM 796 C CA . LEU A 1 98 ? -8.734 -1.01 -3.074 1 97.56 98 LEU A CA 1
ATOM 797 C C . LEU A 1 98 ? -9.352 0.216 -3.732 1 97.56 98 LEU A C 1
ATOM 799 O O . LEU A 1 98 ? -9.344 1.308 -3.16 1 97.56 98 LEU A O 1
ATOM 803 N N . THR A 1 99 ? -9.906 0.043 -4.898 1 97 99 THR A N 1
ATOM 804 C CA . THR A 1 99 ? -10.508 1.166 -5.605 1 97 99 THR A CA 1
ATOM 805 C C . THR A 1 99 ? -11.82 1.578 -4.953 1 97 99 THR A C 1
ATOM 807 O O . THR A 1 99 ? -12.336 2.672 -5.203 1 97 99 THR A O 1
ATOM 810 N N . GLN A 1 100 ? -12.391 0.753 -4.113 1 97.25 100 GLN A N 1
ATOM 811 C CA . GLN A 1 100 ? -13.68 1.011 -3.477 1 97.25 100 GLN A CA 1
ATOM 812 C C . GLN A 1 100 ? -13.5 1.664 -2.109 1 97.25 100 GLN A C 1
ATOM 814 O O . GLN A 1 100 ? -14.461 2.146 -1.513 1 97.25 100 GLN A O 1
ATOM 819 N N . LEU A 1 101 ? -12.273 1.641 -1.584 1 96.25 101 LEU A N 1
ATOM 820 C CA . LEU A 1 101 ? -12.031 2.184 -0.251 1 96.25 101 LEU A CA 1
ATOM 821 C C . LEU A 1 101 ? -12.141 3.705 -0.257 1 96.25 101 LEU A C 1
ATOM 823 O O . LEU A 1 101 ? -11.531 4.371 -1.098 1 96.25 101 LEU A O 1
ATOM 827 N N . VAL A 1 102 ? -12.977 4.184 0.623 1 93.31 102 VAL A N 1
ATOM 828 C CA . VAL A 1 102 ? -13.133 5.621 0.832 1 93.31 102 VAL A CA 1
ATOM 829 C C . VAL A 1 102 ? -12.219 6.082 1.963 1 93.31 102 VAL A C 1
ATOM 831 O O . VAL A 1 102 ? -12.086 5.398 2.982 1 93.31 102 VAL A O 1
ATOM 834 N N . PRO A 1 103 ? -11.508 7.238 1.792 1 91.5 103 PRO A N 1
ATOM 835 C CA . PRO A 1 103 ? -10.594 7.711 2.836 1 91.5 103 PRO A CA 1
ATOM 836 C C . PRO A 1 103 ? -11.234 7.715 4.223 1 91.5 103 PRO A C 1
ATOM 838 O O . PRO A 1 103 ? -12.352 8.203 4.387 1 91.5 103 PRO A O 1
ATOM 841 N N . ASN A 1 104 ? -10.555 7.113 5.16 1 90.25 104 ASN A N 1
ATOM 842 C CA . ASN A 1 104 ? -10.875 7.102 6.582 1 90.25 104 ASN A CA 1
ATOM 843 C C . ASN A 1 104 ? -12.102 6.234 6.875 1 90.25 104 ASN A C 1
ATOM 845 O O . ASN A 1 104 ? -12.75 6.406 7.91 1 90.25 104 ASN A O 1
ATOM 849 N N . GLN A 1 105 ? -12.484 5.402 5.965 1 93 105 GLN A N 1
ATOM 850 C CA . GLN A 1 105 ? -13.555 4.434 6.199 1 93 105 GLN A CA 1
ATOM 851 C C . GLN A 1 105 ? -13.016 3.006 6.16 1 93 105 GLN A C 1
ATOM 853 O O . GLN A 1 105 ? -12.109 2.697 5.383 1 93 105 GLN A O 1
ATOM 858 N N . ASP A 1 106 ? -13.57 2.17 6.98 1 95.56 106 ASP A N 1
ATOM 859 C CA . ASP A 1 106 ? -13.125 0.782 7.047 1 95.56 106 ASP A CA 1
ATOM 860 C C . ASP A 1 106 ? -14.109 -0.145 6.336 1 95.56 106 ASP A C 1
ATOM 862 O O . ASP A 1 106 ? -13.93 -1.365 6.34 1 95.56 106 ASP A O 1
ATOM 866 N N . THR A 1 107 ? -15.156 0.442 5.773 1 97 107 THR A N 1
ATOM 867 C CA . THR A 1 107 ? -16.203 -0.316 5.09 1 97 107 THR A CA 1
ATOM 868 C C . THR A 1 107 ? -16.156 -0.051 3.588 1 97 107 THR A C 1
ATOM 870 O O . THR A 1 107 ? -15.719 1.012 3.15 1 97 107 THR A O 1
ATOM 873 N N . PHE A 1 108 ? -16.594 -1.02 2.846 1 97.88 108 PHE A N 1
ATOM 874 C CA . PHE A 1 108 ? -16.781 -0.836 1.411 1 97.88 108 PHE A CA 1
ATOM 875 C C . PHE A 1 108 ? -17.906 -1.712 0.894 1 97.88 108 PHE A C 1
ATOM 877 O O . PHE A 1 108 ? -18.281 -2.695 1.536 1 97.88 108 PHE A O 1
ATOM 884 N N . TYR A 1 109 ? -18.484 -1.28 -0.194 1 98 109 TYR A N 1
ATOM 885 C CA . TYR A 1 109 ? -19.547 -2.039 -0.854 1 98 109 TYR A CA 1
ATOM 886 C C . TYR A 1 109 ? -19.016 -2.736 -2.102 1 98 109 TYR A C 1
ATOM 888 O O . TYR A 1 109 ? -18.328 -2.121 -2.924 1 98 109 TYR A O 1
ATOM 896 N N . PHE A 1 110 ? -19.297 -3.967 -2.125 1 98 110 PHE A N 1
ATOM 897 C CA . PHE A 1 110 ? -18.75 -4.812 -3.176 1 98 110 PHE A CA 1
ATOM 898 C C . PHE A 1 110 ? -19.766 -5.051 -4.277 1 98 110 PHE A C 1
ATOM 900 O O . PHE A 1 110 ? -20.859 -5.562 -4.016 1 98 110 PHE A O 1
ATOM 907 N N . GLU A 1 111 ? -19.438 -4.625 -5.457 1 96.75 111 GLU A N 1
ATOM 908 C CA . GLU A 1 111 ? -20.266 -4.855 -6.637 1 96.75 111 GLU A CA 1
ATOM 909 C C . GLU A 1 111 ? -19.625 -5.883 -7.566 1 96.75 111 GLU A C 1
ATOM 911 O O . GLU A 1 111 ? -18.625 -5.586 -8.234 1 96.75 111 GLU A O 1
ATOM 916 N N . ARG A 1 112 ? -20.25 -6.988 -7.66 1 95.75 112 ARG A N 1
ATOM 917 C CA . ARG A 1 112 ? -19.703 -8.148 -8.352 1 95.75 112 ARG A CA 1
ATOM 918 C C . ARG A 1 112 ? -19.422 -7.824 -9.82 1 95.75 112 ARG A C 1
ATOM 920 O O . ARG A 1 112 ? -18.344 -8.148 -10.336 1 95.75 112 ARG A O 1
ATOM 927 N N . GLU A 1 113 ? -20.328 -7.227 -10.477 1 95.94 113 GLU A N 1
ATOM 928 C CA . GLU A 1 113 ? -20.172 -6.906 -11.891 1 95.94 113 GLU A CA 1
ATOM 929 C C . GLU A 1 113 ? -19.016 -5.945 -12.125 1 95.94 113 GLU A C 1
ATOM 931 O O . GLU A 1 113 ? -18.219 -6.125 -13.055 1 95.94 113 GLU A O 1
ATOM 936 N N . GLU A 1 114 ? -18.875 -4.973 -11.258 1 97.5 114 GLU A N 1
ATOM 937 C CA . GLU A 1 114 ? -17.781 -4.027 -11.367 1 97.5 114 GLU A CA 1
ATOM 938 C C . GLU A 1 114 ? -16.438 -4.715 -11.125 1 97.5 114 GLU A C 1
ATOM 940 O O . GLU A 1 114 ? -15.438 -4.402 -11.781 1 97.5 114 GLU A O 1
ATOM 945 N N . CYS A 1 115 ? -16.469 -5.586 -10.188 1 97.81 115 CYS A N 1
ATOM 946 C CA . CYS A 1 115 ? -15.258 -6.348 -9.914 1 97.81 115 CYS A CA 1
ATOM 947 C C . CYS A 1 115 ? -14.852 -7.184 -11.125 1 97.81 115 CYS A C 1
ATOM 949 O O . CYS A 1 115 ? -13.68 -7.238 -11.477 1 97.81 115 CYS A O 1
ATOM 951 N N . MET A 1 116 ? -15.836 -7.832 -11.719 1 97.62 116 MET A N 1
ATOM 952 C CA . MET A 1 116 ? -15.555 -8.633 -12.906 1 97.62 116 MET A CA 1
ATOM 953 C C . MET A 1 116 ? -14.984 -7.766 -14.023 1 97.62 116 MET A C 1
ATOM 955 O O . MET A 1 116 ? -14.039 -8.164 -14.703 1 97.62 116 MET A O 1
ATOM 959 N N . ASN A 1 117 ? -15.5 -6.602 -14.234 1 97.06 117 ASN A N 1
ATOM 960 C CA . ASN A 1 117 ? -14.984 -5.672 -15.234 1 97.06 117 ASN A CA 1
ATOM 961 C C . ASN A 1 117 ? -13.547 -5.258 -14.922 1 97.06 117 ASN A C 1
ATOM 963 O O . ASN A 1 117 ? -12.711 -5.191 -15.828 1 97.06 117 ASN A O 1
ATOM 967 N N . TYR A 1 118 ? -13.297 -5.039 -13.711 1 97.25 118 TYR A N 1
ATOM 968 C CA . TYR A 1 118 ? -11.969 -4.613 -13.289 1 97.25 118 TYR A CA 1
ATOM 969 C C . TYR A 1 118 ? -10.953 -5.734 -13.469 1 97.25 118 TYR A C 1
ATOM 971 O O . TYR A 1 118 ? -9.852 -5.504 -13.969 1 97.25 118 TYR A O 1
ATOM 979 N N . THR A 1 119 ? -11.312 -6.914 -13.102 1 96.75 119 THR A N 1
ATOM 980 C CA . THR A 1 119 ? -10.383 -8.039 -13.07 1 96.75 119 THR A CA 1
ATOM 981 C C . THR A 1 119 ? -10.281 -8.695 -14.445 1 96.75 119 THR A C 1
ATOM 983 O O . THR A 1 119 ? -9.32 -9.414 -14.727 1 96.75 119 THR A O 1
ATOM 986 N N . GLY A 1 120 ? -11.359 -8.586 -15.227 1 95.81 120 GLY A N 1
ATOM 987 C CA . GLY A 1 120 ? -11.422 -9.281 -16.5 1 95.81 120 GLY A CA 1
ATOM 988 C C . GLY A 1 120 ? -11.953 -10.695 -16.391 1 95.81 120 GLY A C 1
ATOM 989 O O . GLY A 1 120 ? -11.93 -11.453 -17.359 1 95.81 120 GLY A O 1
ATOM 990 N N . TYR A 1 121 ? -12.391 -11.008 -15.188 1 95.38 121 TYR A N 1
ATOM 991 C CA . TYR A 1 121 ? -12.953 -12.344 -15.016 1 95.38 121 TYR A CA 1
ATOM 992 C C . TYR A 1 121 ? -14.273 -12.484 -15.758 1 95.38 121 TYR A C 1
ATOM 994 O O . TYR A 1 121 ? -15.109 -11.578 -15.719 1 95.38 121 TYR A O 1
ATOM 1002 N N . LYS A 1 122 ? -14.492 -13.617 -16.375 1 93.69 122 LYS A N 1
ATOM 1003 C CA . LYS A 1 122 ? -15.68 -13.852 -17.203 1 93.69 122 LYS A CA 1
ATOM 1004 C C . LYS A 1 122 ? -16.828 -14.414 -16.359 1 93.69 122 LYS A C 1
ATOM 1006 O O . LYS A 1 122 ? -17.984 -14.336 -16.766 1 93.69 122 LYS A O 1
ATOM 1011 N N . SER A 1 123 ? -16.5 -15.062 -15.266 1 88.69 123 SER A N 1
ATOM 1012 C CA . SER A 1 123 ? -17.531 -15.609 -14.375 1 88.69 123 SER A CA 1
ATOM 1013 C C . SER A 1 123 ? -17.281 -15.195 -12.93 1 88.69 123 SER A C 1
ATOM 1015 O O . SER A 1 123 ? -16.188 -14.75 -12.586 1 88.69 123 SER A O 1
ATOM 1017 N N . ASP A 1 124 ? -18.266 -15.477 -12.172 1 91.75 124 ASP A N 1
ATOM 1018 C CA . ASP A 1 124 ? -18.203 -15.07 -10.773 1 91.75 124 ASP A CA 1
ATOM 1019 C C . ASP A 1 124 ? -17.391 -16.062 -9.945 1 91.75 124 ASP A C 1
ATOM 1021 O O . ASP A 1 124 ? -17.031 -15.773 -8.797 1 91.75 124 ASP A O 1
ATOM 1025 N N . LYS A 1 125 ? -17.156 -17.094 -10.492 1 94.12 125 LYS A N 1
ATOM 1026 C CA . LYS A 1 125 ? -16.453 -18.125 -9.734 1 94.12 125 LYS A CA 1
ATOM 1027 C C . LYS A 1 125 ? -15.117 -17.609 -9.219 1 94.12 125 LYS A C 1
ATOM 1029 O O . LYS A 1 125 ? -14.828 -17.719 -8.023 1 94.12 125 LYS A O 1
ATOM 1034 N N . SER A 1 126 ? -14.344 -17 -10.125 1 95.62 126 SER A N 1
ATOM 1035 C CA . SER A 1 126 ? -13.039 -16.469 -9.742 1 95.62 126 SER A CA 1
ATOM 1036 C C . SER A 1 126 ? -13.164 -15.352 -8.719 1 95.62 126 SER A C 1
ATOM 1038 O O . SER A 1 126 ? -12.328 -15.227 -7.82 1 95.62 126 SER A O 1
ATOM 1040 N N . VAL A 1 127 ? -14.211 -14.617 -8.867 1 97.12 127 VAL A N 1
ATOM 1041 C CA . VAL A 1 127 ? -14.461 -13.531 -7.922 1 97.12 127 VAL A CA 1
ATOM 1042 C C . VAL A 1 127 ? -14.719 -14.102 -6.531 1 97.12 127 VAL A C 1
ATOM 1044 O O . VAL A 1 127 ? -14.133 -13.648 -5.547 1 97.12 127 VAL A O 1
ATOM 1047 N N . PHE A 1 128 ? -15.469 -15.172 -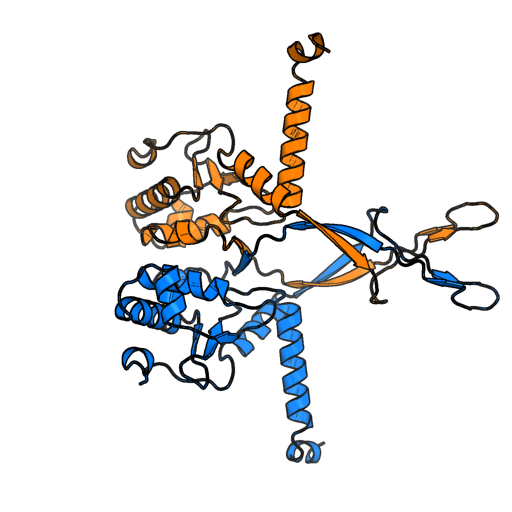6.449 1 96.62 128 PHE A N 1
ATOM 1048 C CA . PHE A 1 128 ? -15.812 -15.758 -5.16 1 96.62 128 PHE A CA 1
ATOM 1049 C C . PHE A 1 128 ? -14.617 -16.484 -4.551 1 96.62 128 PHE A C 1
ATOM 1051 O O . PHE A 1 128 ? -14.438 -16.469 -3.332 1 96.62 128 PHE A O 1
ATOM 1058 N N . ILE A 1 129 ? -13.836 -17.062 -5.371 1 96 129 ILE A N 1
ATOM 1059 C CA . ILE A 1 129 ? -12.602 -17.672 -4.891 1 96 129 ILE A CA 1
ATOM 1060 C C . ILE A 1 129 ? -11.703 -16.594 -4.277 1 96 129 ILE A C 1
ATOM 1062 O O . ILE A 1 129 ? -11.148 -16.797 -3.193 1 96 129 ILE A O 1
ATOM 1066 N N . GLY A 1 130 ? -11.617 -15.445 -4.977 1 97.06 130 GLY A N 1
ATOM 1067 C CA . GLY A 1 130 ? -10.828 -14.336 -4.473 1 97.06 130 GLY A CA 1
ATOM 1068 C C . GLY A 1 130 ? -11.352 -13.781 -3.156 1 97.06 130 GLY A C 1
ATOM 1069 O O . GLY A 1 130 ? -10.586 -13.602 -2.209 1 97.06 130 GLY A O 1
ATOM 1070 N N . LEU A 1 131 ? -12.617 -13.609 -3.109 1 98 131 LEU A N 1
ATOM 1071 C CA . LEU A 1 131 ? -13.227 -13.102 -1.889 1 98 131 LEU A CA 1
ATOM 1072 C C . LEU A 1 131 ? -13.016 -14.062 -0.726 1 98 131 LEU A C 1
ATOM 1074 O O . LEU A 1 131 ? -12.641 -13.641 0.373 1 98 131 LEU A O 1
ATOM 1078 N N . ALA A 1 132 ? -13.242 -15.297 -0.974 1 97.75 132 ALA A N 1
ATOM 1079 C CA . ALA A 1 132 ? -13.07 -16.297 0.071 1 97.75 132 ALA A CA 1
ATOM 1080 C C . ALA A 1 132 ? -11.633 -16.328 0.577 1 97.75 132 ALA A C 1
ATOM 1082 O O . ALA A 1 132 ? -11.391 -16.484 1.778 1 97.75 132 ALA A O 1
ATOM 1083 N N . SER A 1 133 ? -10.734 -16.25 -0.339 1 97.56 133 SER A N 1
ATOM 1084 C CA . SER A 1 133 ? -9.32 -16.234 0.018 1 97.56 133 SER A CA 1
ATOM 1085 C C . SER A 1 133 ? -8.984 -15.031 0.894 1 97.56 133 SER A C 1
ATOM 1087 O O . SER A 1 133 ? -8.273 -15.156 1.893 1 97.56 133 SER A O 1
ATOM 1089 N N . LEU A 1 134 ? -9.469 -13.828 0.554 1 98.38 134 LEU A N 1
ATOM 1090 C CA . LEU A 1 134 ? -9.25 -12.609 1.327 1 98.38 134 LEU A CA 1
ATOM 1091 C C . LEU A 1 134 ? -9.883 -12.727 2.711 1 98.38 134 LEU A C 1
ATOM 1093 O O . LEU A 1 134 ? -9.312 -12.258 3.699 1 98.38 134 LEU A O 1
ATOM 1097 N N . LEU A 1 135 ? -11.047 -13.344 2.74 1 98.38 135 LEU A N 1
ATOM 1098 C CA . LEU A 1 135 ? -11.734 -13.562 4.008 1 98.38 135 LEU A CA 1
ATOM 1099 C C . LEU A 1 135 ? -10.953 -14.531 4.891 1 98.38 135 LEU A C 1
ATOM 1101 O O . LEU A 1 135 ? -10.766 -14.273 6.082 1 98.38 135 LEU A O 1
ATOM 1105 N N . SER A 1 136 ? -10.477 -15.578 4.352 1 97.69 136 SER A N 1
ATOM 1106 C CA . SER A 1 136 ? -9.758 -16.609 5.086 1 97.69 136 SER A CA 1
ATOM 1107 C C . SER A 1 136 ? -8.453 -16.078 5.664 1 97.69 136 SER A C 1
ATOM 1109 O O . SER A 1 136 ? -7.992 -16.547 6.707 1 97.69 136 SER A O 1
ATOM 1111 N N . ASN A 1 137 ? -7.902 -15.109 4.992 1 97.69 137 ASN A N 1
ATOM 1112 C CA . ASN A 1 137 ? -6.629 -14.547 5.438 1 97.69 137 ASN A CA 1
ATOM 1113 C C . ASN A 1 137 ? -6.828 -13.266 6.238 1 97.69 137 ASN A C 1
ATOM 1115 O O . ASN A 1 137 ? -5.875 -12.523 6.469 1 97.69 137 ASN A O 1
ATOM 1119 N N . GLU A 1 138 ? -8.016 -12.891 6.586 1 97.94 138 GLU A N 1
ATOM 1120 C CA . GLU A 1 138 ? -8.422 -11.805 7.48 1 97.94 138 GLU A CA 1
ATOM 1121 C C . GLU A 1 138 ? -8 -10.445 6.934 1 97.94 138 GLU A C 1
ATOM 1123 O O . GLU A 1 138 ? -7.609 -9.562 7.695 1 97.94 138 GLU A O 1
ATOM 1128 N N . ILE A 1 139 ? -7.996 -10.43 5.641 1 98.5 139 ILE A N 1
ATOM 1129 C CA . ILE A 1 139 ? -7.742 -9.156 4.977 1 98.5 139 ILE A CA 1
ATOM 1130 C C . ILE A 1 139 ? -9.031 -8.336 4.918 1 98.5 139 ILE A C 1
ATOM 1132 O O . ILE A 1 139 ? -8.992 -7.109 5.039 1 98.5 139 ILE A O 1
ATOM 1136 N N . ILE A 1 140 ? -10.102 -9.047 4.75 1 98.75 140 ILE A N 1
ATOM 1137 C CA . ILE A 1 140 ? -11.43 -8.445 4.797 1 98.75 140 ILE A CA 1
ATOM 1138 C C . ILE A 1 140 ? -12.344 -9.289 5.68 1 98.75 140 ILE A C 1
ATOM 1140 O O . ILE A 1 140 ? -11.977 -10.391 6.102 1 98.75 140 ILE A O 1
ATOM 1144 N N . ALA A 1 141 ? -13.477 -8.742 6.004 1 98.62 141 ALA A N 1
ATOM 1145 C CA . ALA A 1 141 ? -14.531 -9.43 6.738 1 98.62 141 ALA A CA 1
ATOM 1146 C C . ALA A 1 141 ? -15.906 -9.07 6.188 1 98.62 141 ALA A C 1
ATOM 1148 O O . ALA A 1 141 ? -16.109 -7.984 5.641 1 98.62 141 ALA A O 1
ATOM 1149 N N . ARG A 1 142 ? -16.812 -9.992 6.344 1 98.19 142 ARG A N 1
ATOM 1150 C CA . ARG A 1 142 ? -18.172 -9.75 5.879 1 98.19 142 ARG A CA 1
ATOM 1151 C C . ARG A 1 142 ? -18.891 -8.75 6.777 1 98.19 142 ARG A C 1
ATOM 1153 O O . ARG A 1 142 ? -18.688 -8.742 7.992 1 98.19 142 ARG A O 1
ATOM 1160 N N . GLY A 1 143 ? -19.734 -7.914 6.133 1 97.81 143 GLY A N 1
ATOM 1161 C CA . GLY A 1 143 ? -20.672 -7.09 6.875 1 97.81 143 GLY A CA 1
ATOM 1162 C C . GLY A 1 143 ? -22 -7.77 7.109 1 97.81 143 GLY A C 1
ATOM 1163 O O . GLY A 1 143 ? -22.125 -8.984 6.949 1 97.81 143 GLY A O 1
ATOM 1164 N N . LYS A 1 144 ? -22.969 -6.949 7.496 1 95.69 144 LYS A N 1
ATOM 1165 C CA . LYS A 1 144 ? -24.297 -7.469 7.82 1 95.69 144 LYS A CA 1
ATOM 1166 C C . LYS A 1 144 ? -25.016 -7.969 6.57 1 95.69 144 LYS A C 1
ATOM 1168 O O . LYS A 1 144 ? -25.781 -8.938 6.629 1 95.69 144 LYS A O 1
ATOM 1173 N N . THR A 1 145 ? -24.734 -7.328 5.484 1 94.56 145 THR A N 1
ATOM 1174 C CA . THR A 1 145 ? -25.344 -7.699 4.219 1 94.56 145 THR A CA 1
ATOM 1175 C C . THR A 1 145 ? -24.328 -8.344 3.283 1 94.56 145 THR A C 1
ATOM 1177 O O . THR A 1 145 ? -23.125 -8.312 3.553 1 94.56 145 THR A O 1
ATOM 1180 N N . ASP A 1 146 ? -24.766 -8.914 2.168 1 93.12 146 ASP A N 1
ATOM 1181 C CA . ASP A 1 146 ? -23.906 -9.68 1.267 1 93.12 146 ASP A CA 1
ATOM 1182 C C . ASP A 1 146 ? -23 -8.75 0.453 1 93.12 146 ASP A C 1
ATOM 1184 O O . ASP A 1 146 ? -22.031 -9.195 -0.159 1 93.12 146 ASP A O 1
ATOM 1188 N N . TYR A 1 147 ? -23.297 -7.496 0.418 1 94.88 147 TYR A N 1
ATOM 1189 C CA . TYR A 1 147 ? -22.516 -6.605 -0.437 1 94.88 147 TYR A CA 1
ATOM 1190 C C . TYR A 1 147 ? -21.656 -5.664 0.396 1 94.88 147 TYR A C 1
ATOM 1192 O O . TYR A 1 147 ? -20.875 -4.887 -0.149 1 94.88 147 TYR A O 1
ATOM 1200 N N . LYS A 1 148 ? -21.875 -5.699 1.725 1 97.5 148 LYS A N 1
ATOM 1201 C CA . LYS A 1 148 ? -21.094 -4.855 2.621 1 97.5 148 LYS A CA 1
ATOM 1202 C C . LYS A 1 148 ? -19.938 -5.645 3.238 1 97.5 148 LYS A C 1
ATOM 1204 O O . LYS A 1 148 ? -20.125 -6.758 3.729 1 97.5 148 LYS A O 1
ATOM 1209 N N . TYR A 1 149 ? -18.734 -5.098 3.229 1 98.56 149 TYR A N 1
ATOM 1210 C CA . TYR A 1 149 ? -17.547 -5.738 3.775 1 98.56 149 TYR A CA 1
ATOM 1211 C C . TYR A 1 149 ? -16.719 -4.75 4.586 1 98.56 149 TYR A C 1
ATOM 1213 O O . TYR A 1 149 ? -16.953 -3.541 4.527 1 98.56 149 TYR A O 1
ATOM 1221 N N . TYR A 1 150 ? -15.82 -5.297 5.387 1 98.5 150 TYR A N 1
ATOM 1222 C CA . TYR A 1 150 ? -14.852 -4.523 6.16 1 98.5 150 TYR A CA 1
ATOM 1223 C C . TYR A 1 150 ? -13.43 -4.82 5.707 1 98.5 150 TYR A C 1
ATOM 1225 O O . TYR A 1 150 ? -13.094 -5.969 5.402 1 98.5 150 TYR A O 1
ATOM 1233 N N . ILE A 1 151 ? -12.633 -3.795 5.621 1 98.38 151 ILE A N 1
ATOM 1234 C CA . ILE A 1 151 ? -11.203 -3.955 5.391 1 98.38 151 ILE A CA 1
ATOM 1235 C C . ILE A 1 151 ? -10.469 -4.039 6.73 1 98.38 151 ILE A C 1
ATOM 1237 O O . ILE A 1 151 ? -10.844 -3.367 7.691 1 98.38 151 ILE A O 1
ATOM 1241 N N . ASN A 1 152 ? -9.5 -4.887 6.875 1 98 152 ASN A N 1
ATOM 1242 C CA . ASN A 1 152 ? -8.617 -4.961 8.031 1 98 152 ASN A CA 1
ATOM 1243 C C . ASN A 1 152 ? -7.613 -3.809 8.047 1 98 152 ASN A C 1
ATOM 1245 O O . ASN A 1 152 ? -6.66 -3.797 7.266 1 98 152 ASN A O 1
ATOM 1249 N N . PRO A 1 153 ? -7.801 -2.842 8.945 1 96.12 153 PRO A N 1
ATOM 1250 C CA . PRO A 1 153 ? -6.961 -1.642 8.938 1 96.12 153 PRO A CA 1
ATOM 1251 C C . PRO A 1 153 ? -5.508 -1.935 9.305 1 96.12 153 PRO A C 1
ATOM 1253 O O . PRO A 1 153 ? -4.637 -1.079 9.125 1 96.12 153 PRO A O 1
ATOM 1256 N N . MET A 1 154 ? -5.203 -3.09 9.836 1 96.06 154 MET A N 1
ATOM 1257 C CA . MET A 1 154 ? -3.828 -3.449 10.164 1 96.06 154 MET A CA 1
ATOM 1258 C C . MET A 1 154 ? -3.068 -3.908 8.93 1 96.06 154 MET A C 1
ATOM 1260 O O . MET A 1 154 ? -1.84 -4.012 8.953 1 96.06 154 MET A O 1
ATOM 1264 N N . ILE A 1 155 ? -3.838 -4.152 7.902 1 96.94 155 ILE A N 1
ATOM 1265 C CA . ILE A 1 155 ? -3.234 -4.637 6.668 1 96.94 155 ILE A CA 1
ATOM 1266 C C . ILE A 1 155 ? -3.164 -3.504 5.648 1 96.94 155 ILE A C 1
ATOM 1268 O O . ILE A 1 155 ? -2.09 -3.199 5.121 1 96.94 155 ILE A O 1
ATOM 1272 N N . ALA A 1 156 ? -4.254 -2.941 5.379 1 96.31 156 ALA A N 1
ATOM 1273 C CA . ALA A 1 156 ? -4.348 -1.842 4.422 1 96.31 156 ALA A CA 1
ATOM 1274 C C . ALA A 1 156 ? -5.383 -0.812 4.871 1 96.31 156 ALA A C 1
ATOM 1276 O O . ALA A 1 156 ? -6.398 -1.166 5.477 1 96.31 156 ALA A O 1
ATOM 1277 N N . PHE A 1 157 ? -5.121 0.4 4.613 1 95.25 157 PHE A N 1
ATOM 1278 C CA . PHE A 1 157 ? -6.035 1.466 5.004 1 95.25 157 PHE A CA 1
ATOM 1279 C C . PHE A 1 157 ? -5.859 2.689 4.113 1 95.25 157 PHE A C 1
ATOM 1281 O O . PHE A 1 157 ? -4.73 3.064 3.783 1 95.25 157 PHE A O 1
ATOM 1288 N N . ASN A 1 158 ? -6.957 3.238 3.678 1 93.69 158 ASN A N 1
ATOM 1289 C CA . ASN A 1 158 ? -6.965 4.508 2.959 1 93.69 158 ASN A CA 1
ATOM 1290 C C . ASN A 1 158 ? -7.293 5.676 3.885 1 93.69 158 ASN A C 1
ATOM 1292 O O . ASN A 1 158 ? -8.453 5.879 4.25 1 93.69 158 ASN A O 1
ATOM 1296 N N . GLY A 1 159 ? -6.207 6.391 4.23 1 90.5 159 GLY A N 1
ATOM 1297 C CA . GLY A 1 159 ? -6.434 7.504 5.137 1 90.5 159 GLY A CA 1
ATOM 1298 C C . GLY A 1 159 ? -5.543 7.469 6.363 1 90.5 159 GLY A C 1
ATOM 1299 O O . GLY A 1 159 ? -4.473 6.855 6.34 1 90.5 159 GLY A O 1
ATOM 1300 N N . ASN A 1 160 ? -5.988 8.164 7.41 1 87.5 160 ASN A N 1
ATOM 1301 C CA . ASN A 1 160 ? -5.238 8.297 8.656 1 87.5 160 ASN A CA 1
ATOM 1302 C C . ASN A 1 160 ? -5.801 7.395 9.75 1 87.5 160 ASN A C 1
ATOM 1304 O O . ASN A 1 160 ? -6.879 7.66 10.281 1 87.5 160 ASN A O 1
ATOM 1308 N N . ARG A 1 161 ? -5.031 6.402 10.156 1 87.69 161 ARG A N 1
ATOM 1309 C CA . ARG A 1 161 ? -5.5 5.387 11.094 1 87.69 161 ARG A CA 1
ATOM 1310 C C . ARG A 1 161 ? -5.73 5.988 12.477 1 87.69 161 ARG A C 1
ATOM 1312 O O . ARG A 1 161 ? -6.594 5.523 13.227 1 87.69 161 ARG A O 1
ATOM 1319 N N . ILE A 1 162 ? -4.965 7.004 12.812 1 84.25 162 ILE A N 1
ATOM 1320 C CA . ILE A 1 162 ? -5.121 7.621 14.125 1 84.25 162 ILE A CA 1
ATOM 1321 C C . ILE A 1 162 ? -6.496 8.281 14.227 1 84.25 162 ILE A C 1
ATOM 1323 O O . ILE A 1 162 ? -7.227 8.062 15.195 1 84.25 162 ILE A O 1
ATOM 1327 N N . THR A 1 163 ? -6.719 9.078 13.211 1 81.94 163 THR A N 1
ATOM 1328 C CA . THR A 1 163 ? -8.016 9.75 13.172 1 81.94 163 THR A CA 1
ATOM 1329 C C . THR A 1 163 ? -9.148 8.727 13.203 1 81.94 163 THR A C 1
ATOM 1331 O O . THR A 1 163 ? -10.125 8.891 13.938 1 81.94 163 THR A O 1
ATOM 1334 N N . PHE A 1 164 ? -9 7.715 12.477 1 85.44 164 PHE A N 1
ATOM 1335 C CA . PHE A 1 164 ? -9.984 6.641 12.414 1 85.44 164 PHE A CA 1
ATOM 1336 C C . PHE A 1 164 ? -10.156 5.98 13.773 1 85.44 164 PHE A C 1
ATOM 1338 O O . PHE A 1 164 ? -11.281 5.777 14.234 1 85.44 164 PHE A O 1
ATOM 1345 N N . ALA A 1 165 ? -9.133 5.652 14.438 1 84.19 165 ALA A N 1
ATOM 1346 C CA . ALA A 1 165 ? -9.148 5.008 15.742 1 84.19 165 ALA A CA 1
ATOM 1347 C C . ALA A 1 165 ? -9.797 5.914 16.797 1 84.19 165 ALA A C 1
ATOM 1349 O O . ALA A 1 165 ? -10.609 5.453 17.594 1 84.19 165 ALA A O 1
ATOM 1350 N N . LYS A 1 166 ? -9.453 7.137 16.766 1 82.06 166 LYS A N 1
ATOM 1351 C CA . LYS A 1 166 ? -9.984 8.086 17.734 1 82.06 166 LYS A CA 1
ATOM 1352 C C . LYS A 1 166 ? -11.5 8.242 17.578 1 82.06 166 LYS A C 1
ATOM 1354 O O . LYS A 1 166 ? -12.219 8.352 18.562 1 82.06 166 LYS A O 1
ATOM 1359 N N . THR A 1 167 ? -11.898 8.266 16.344 1 81.94 167 THR A N 1
ATOM 1360 C CA . THR A 1 167 ? -13.328 8.391 16.078 1 81.94 167 THR A CA 1
ATOM 1361 C C . THR A 1 167 ? -14.086 7.172 16.594 1 81.94 167 THR A C 1
ATOM 1363 O O . THR A 1 167 ? -15.18 7.305 17.156 1 81.94 167 THR A O 1
ATOM 1366 N N . TYR A 1 168 ? -13.477 6.055 16.438 1 81.5 168 TYR A N 1
ATOM 1367 C CA . TYR A 1 168 ? -14.125 4.828 16.891 1 81.5 168 TYR A CA 1
ATOM 1368 C C . TYR A 1 168 ? -14.203 4.785 18.406 1 81.5 168 TYR A C 1
ATOM 1370 O O . TYR A 1 168 ? -15.227 4.375 18.969 1 81.5 168 TYR A O 1
ATOM 1378 N N . ILE A 1 169 ? -13.211 5.199 19.109 1 80.75 169 ILE A N 1
ATOM 1379 C CA . ILE A 1 169 ? -13.188 5.207 20.562 1 80.75 169 ILE A CA 1
ATOM 1380 C C . ILE A 1 169 ? -14.25 6.168 21.094 1 80.75 169 ILE A C 1
ATOM 1382 O O . ILE A 1 169 ? -14.969 5.855 22.047 1 80.75 169 ILE A O 1
ATOM 1386 N N . LYS A 1 170 ? -14.344 7.309 20.438 1 78.12 170 LYS A N 1
ATOM 1387 C CA . LYS A 1 170 ? -15.328 8.305 20.859 1 78.12 170 LYS A CA 1
ATOM 1388 C C . LYS A 1 170 ? -16.75 7.777 20.688 1 78.12 170 LYS A C 1
ATOM 1390 O O . LYS A 1 170 ? -17.594 7.977 21.562 1 78.12 170 LYS A O 1
ATOM 1395 N N . LYS A 1 171 ? -16.953 7.102 19.656 1 76.94 171 LYS A N 1
ATOM 1396 C CA . LYS A 1 171 ? -18.266 6.539 19.391 1 76.94 171 LYS A CA 1
ATOM 1397 C C . LYS A 1 171 ? -18.625 5.473 20.422 1 76.94 171 LYS A C 1
ATOM 1399 O O . LYS A 1 171 ? -19.781 5.375 20.844 1 76.94 171 LYS A O 1
ATOM 1404 N N . GLN A 1 172 ? -17.719 4.656 20.812 1 77.19 172 GLN A N 1
ATOM 1405 C CA . GLN A 1 172 ? -17.969 3.621 21.797 1 77.19 172 GLN A CA 1
ATOM 1406 C C . GLN A 1 172 ? -18.297 4.23 23.156 1 77.19 172 GLN A C 1
ATOM 1408 O O . GLN A 1 172 ? -19.125 3.707 23.906 1 77.19 172 GLN A O 1
ATOM 1413 N N . LYS A 1 173 ? -17.656 5.32 23.406 1 73.75 173 LYS A N 1
ATOM 1414 C CA . LYS A 1 173 ? -17.922 6.008 24.656 1 73.75 173 LY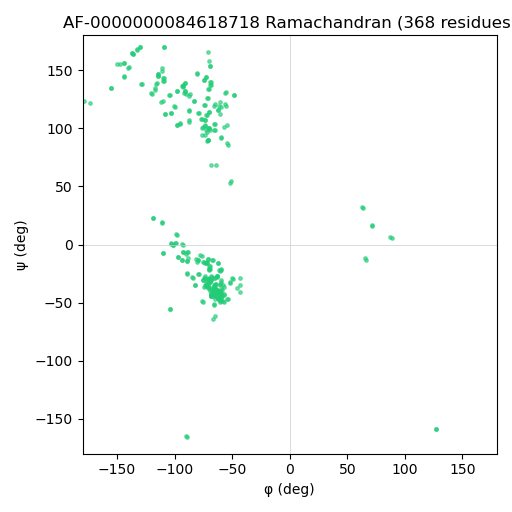S A CA 1
ATOM 1415 C C . LYS A 1 173 ? -19.297 6.656 24.656 1 73.75 173 LYS A C 1
ATOM 1417 O O . LYS A 1 173 ? -20 6.621 25.672 1 73.75 173 LYS A O 1
ATOM 1422 N N . SER A 1 174 ? -19.609 7.121 23.578 1 70.94 174 SER A N 1
ATOM 1423 C CA . SER A 1 174 ? -20.922 7.773 23.469 1 70.94 174 SER A CA 1
ATOM 1424 C C . SER A 1 174 ? -22.047 6.754 23.531 1 70.94 174 SER A C 1
ATOM 1426 O O . SER A 1 174 ? -23.094 7.02 24.125 1 70.94 174 SER A O 1
ATOM 1428 N N . ASN A 1 175 ? -21.734 5.637 22.953 1 66.69 175 ASN A N 1
ATOM 1429 C CA . ASN A 1 175 ? -22.75 4.59 23 1 66.69 175 ASN A CA 1
ATOM 1430 C C . ASN A 1 175 ? -22.891 3.99 24.391 1 66.69 175 ASN A C 1
ATOM 1432 O O . ASN A 1 175 ? -23.969 3.562 24.797 1 66.69 175 ASN A O 1
ATOM 1436 N N . LYS A 1 176 ? -21.812 3.996 25.047 1 65.88 176 LYS A N 1
ATOM 1437 C CA . LYS A 1 176 ? -21.875 3.482 26.406 1 65.88 176 LYS A CA 1
ATOM 1438 C C . LYS A 1 176 ? -22.594 4.449 27.328 1 65.88 176 LYS A C 1
ATOM 1440 O O . LYS A 1 176 ? -23.328 4.027 28.234 1 65.88 176 LYS A O 1
ATOM 1445 N N . ILE A 1 177 ? -22.438 5.738 27.125 1 60.94 177 ILE A N 1
ATOM 1446 C CA . ILE A 1 177 ? -23.109 6.73 27.969 1 60.94 177 ILE A CA 1
ATOM 1447 C C . ILE A 1 177 ? -24.594 6.75 27.641 1 60.94 177 ILE A C 1
ATOM 1449 O O . ILE A 1 177 ? -25.438 6.895 28.531 1 60.94 177 ILE A O 1
ATOM 1453 N N . SER A 1 178 ? -24.828 6.5 26.422 1 55.25 178 SER A N 1
ATOM 1454 C CA . SER A 1 178 ? -26.234 6.543 26.047 1 55.25 178 SER A CA 1
ATOM 1455 C C . SER A 1 178 ? -26.969 5.297 26.531 1 55.25 178 SER A C 1
ATOM 1457 O O . SER A 1 178 ? -28.188 5.199 26.391 1 55.25 178 SER A O 1
ATOM 1459 N N . ASP A 1 179 ? -26.141 4.41 26.969 1 50.91 179 ASP A N 1
ATOM 1460 C CA . ASP A 1 179 ? -26.859 3.301 27.578 1 50.91 179 ASP A CA 1
ATOM 1461 C C . ASP A 1 179 ? -27.469 3.711 28.922 1 50.91 179 ASP A C 1
ATOM 1463 O O . ASP A 1 179 ? -26.734 4.062 29.844 1 50.91 179 ASP A O 1
ATOM 1467 N N . PRO A 1 180 ? -28.641 4.062 29.031 1 51.91 180 PRO A N 1
ATOM 1468 C CA . PRO A 1 180 ? -29.375 4.449 30.234 1 51.91 180 PRO A CA 1
ATOM 1469 C C . PRO A 1 180 ? -29.078 3.518 31.422 1 51.91 180 PRO A C 1
ATOM 1471 O O . PRO A 1 180 ? -29.094 3.953 32.562 1 51.91 180 PRO A O 1
ATOM 1474 N N . ASN A 1 181 ? -29 2.285 31.141 1 52.69 181 ASN A N 1
ATOM 1475 C CA . ASN A 1 181 ? -28.875 1.343 32.25 1 52.69 181 ASN A CA 1
ATOM 1476 C C . ASN A 1 181 ? -27.5 1.46 32.938 1 52.69 181 ASN A C 1
ATOM 1478 O O . ASN A 1 181 ? -27.281 0.873 34 1 52.69 181 ASN A O 1
ATOM 1482 N N . GLN A 1 182 ? -26.562 2.09 32.188 1 42.88 182 GLN A N 1
ATOM 1483 C CA . GLN A 1 182 ? -25.25 2.213 32.812 1 42.88 182 GLN A CA 1
ATOM 1484 C C . GLN A 1 182 ? -25.125 3.498 33.625 1 42.88 182 GLN A C 1
ATOM 1486 O O . GLN A 1 182 ? -24.109 3.744 34.25 1 42.88 182 GLN A O 1
ATOM 1491 N N . MET A 1 183 ? -25.984 4.418 33.469 1 40.88 183 MET A N 1
ATOM 1492 C CA . MET A 1 183 ? -25.984 5.602 34.344 1 40.88 183 MET A CA 1
ATOM 1493 C C . MET A 1 183 ? -26.203 5.223 35.781 1 40.88 183 MET A C 1
ATOM 1495 O O . MET A 1 183 ? -26.047 6.062 36.688 1 40.88 183 MET A O 1
ATOM 1499 N N . THR A 1 184 ? -26.797 4.07 36 1 41.09 184 THR A N 1
ATOM 1500 C CA . THR A 1 184 ? -27.25 3.902 37.375 1 41.09 184 THR A CA 1
ATOM 1501 C C . THR A 1 184 ? -26.062 3.646 38.312 1 41.09 184 THR A C 1
ATOM 1503 O O . THR A 1 184 ? -26.188 3.73 39.531 1 41.09 184 THR A O 1
ATOM 1506 N N . LEU A 1 185 ? -24.938 3.049 37.719 1 35.59 185 LEU A N 1
ATOM 1507 C CA . LEU A 1 185 ? -24.062 2.574 38.812 1 35.59 185 LEU A CA 1
ATOM 1508 C C . LEU A 1 185 ? -23.078 3.656 39.219 1 35.59 185 LEU A C 1
ATOM 1510 O O . LEU A 1 185 ? -22.25 3.436 40.125 1 35.59 185 LEU A O 1
ATOM 1514 N N . LEU A 1 186 ? -23.031 4.855 38.375 1 30.06 186 LEU A N 1
ATOM 1515 C CA . LEU A 1 186 ? -22.188 5.77 39.125 1 30.06 186 LEU A CA 1
ATOM 1516 C C . LEU A 1 186 ? -23.016 6.605 40.094 1 30.06 186 LEU A C 1
ATOM 1518 O O . LEU A 1 186 ? -24.141 6.996 39.781 1 30.06 186 LEU A O 1
ATOM 1522 N N . MET B 1 1 ? 28.094 -15.227 -8.508 1 47.69 1 MET B N 1
ATOM 1523 C CA . MET B 1 1 ? 27.656 -15.57 -9.859 1 47.69 1 MET B CA 1
ATOM 1524 C C . MET B 1 1 ? 26.25 -15.062 -10.125 1 47.69 1 MET B C 1
ATOM 1526 O O . MET B 1 1 ? 25.375 -15.164 -9.266 1 47.69 1 MET B O 1
ATOM 1530 N N . GLU B 1 2 ? 26.219 -14.227 -11.117 1 57.75 2 GLU B N 1
ATOM 1531 C CA . GLU B 1 2 ? 24.922 -13.703 -11.562 1 57.75 2 GLU B CA 1
ATOM 1532 C C . GLU B 1 2 ? 23.953 -14.836 -11.914 1 57.75 2 GLU B C 1
ATOM 1534 O O . GLU B 1 2 ? 24.359 -15.82 -12.539 1 57.75 2 GLU B O 1
ATOM 1539 N N . ASN B 1 3 ? 22.859 -14.883 -11.227 1 69.81 3 ASN B N 1
ATOM 1540 C CA . ASN B 1 3 ? 21.844 -15.875 -11.539 1 69.81 3 ASN B CA 1
ATOM 1541 C C . ASN B 1 3 ? 21.328 -15.727 -12.969 1 69.81 3 ASN B C 1
ATOM 1543 O O . ASN B 1 3 ? 20.953 -14.633 -13.383 1 69.81 3 ASN B O 1
ATOM 1547 N N . LEU B 1 4 ? 21.562 -16.797 -13.695 1 71.31 4 LEU B N 1
ATOM 1548 C CA . LEU B 1 4 ? 21.234 -16.844 -15.117 1 71.31 4 LEU B CA 1
ATOM 1549 C C . LEU B 1 4 ? 19.797 -16.375 -15.359 1 71.31 4 LEU B C 1
ATOM 1551 O O . LEU B 1 4 ? 19.516 -15.734 -16.375 1 71.31 4 LEU B O 1
ATOM 1555 N N . THR B 1 5 ? 18.953 -16.578 -14.406 1 82.62 5 THR B N 1
ATOM 1556 C CA . THR B 1 5 ? 17.547 -16.219 -14.547 1 82.62 5 THR B CA 1
ATOM 1557 C C . THR B 1 5 ? 17.375 -14.703 -14.586 1 82.62 5 THR B C 1
ATOM 1559 O O . THR B 1 5 ? 16.531 -14.195 -15.32 1 82.62 5 THR B O 1
ATOM 1562 N N . LEU B 1 6 ? 18.266 -14 -13.922 1 92.94 6 LEU B N 1
ATOM 1563 C CA . LEU B 1 6 ? 18.109 -12.555 -13.805 1 92.94 6 LEU B CA 1
ATOM 1564 C C . LEU B 1 6 ? 18.938 -11.828 -14.859 1 92.94 6 LEU B C 1
ATOM 1566 O O . LEU B 1 6 ? 18.719 -10.641 -15.117 1 92.94 6 LEU B O 1
ATOM 1570 N N . SER B 1 7 ? 19.812 -12.578 -15.531 1 90.75 7 SER B N 1
ATOM 1571 C CA . SER B 1 7 ? 20.766 -11.969 -16.469 1 90.75 7 SER B CA 1
ATOM 1572 C C . SER B 1 7 ? 20.047 -11.453 -17.703 1 90.75 7 SER B C 1
ATOM 1574 O O . SER B 1 7 ? 20.594 -10.625 -18.438 1 90.75 7 SER B O 1
ATOM 1576 N N . LYS B 1 8 ? 18.891 -11.945 -17.984 1 92.81 8 LYS B N 1
ATOM 1577 C CA . LYS B 1 8 ? 18.141 -11.508 -19.156 1 92.81 8 LYS B CA 1
ATOM 1578 C C . LYS B 1 8 ? 17.594 -10.094 -18.969 1 92.81 8 LYS B C 1
ATOM 1580 O O . LYS B 1 8 ? 17.172 -9.445 -19.938 1 92.81 8 LYS B O 1
ATOM 1585 N N . PHE B 1 9 ? 17.578 -9.648 -17.75 1 96.44 9 PHE B N 1
ATOM 1586 C CA . PHE B 1 9 ? 17.062 -8.312 -17.469 1 96.44 9 PHE B CA 1
ATOM 1587 C C . PHE B 1 9 ? 18.188 -7.281 -17.484 1 96.44 9 PHE B C 1
ATOM 1589 O O . PHE B 1 9 ? 19.281 -7.535 -16.953 1 96.44 9 PHE B O 1
ATOM 1596 N N . GLN B 1 10 ? 17.953 -6.184 -18.062 1 95.31 10 GLN B N 1
ATOM 1597 C CA . GLN B 1 10 ? 18.953 -5.137 -18.281 1 95.31 10 GLN B CA 1
ATOM 1598 C C . GLN B 1 10 ? 19.359 -4.484 -16.969 1 95.31 10 GLN B C 1
ATOM 1600 O O . GLN B 1 10 ? 18.516 -4.227 -16.109 1 95.31 10 GLN B O 1
ATOM 1605 N N . LYS B 1 11 ? 20.656 -4.27 -16.828 1 96.75 11 LYS B N 1
ATOM 1606 C CA . LYS B 1 11 ? 21.156 -3.467 -15.711 1 96.75 11 LYS B CA 1
ATOM 1607 C C . LYS B 1 11 ? 21.031 -1.976 -16 1 96.75 11 LYS B C 1
ATOM 1609 O O . LYS B 1 11 ? 21.094 -1.559 -17.172 1 96.75 11 LYS B O 1
ATOM 1614 N N . ASN B 1 12 ? 20.797 -1.22 -14.938 1 97.56 12 ASN B N 1
ATOM 1615 C CA . ASN B 1 12 ? 20.562 0.214 -15.094 1 97.56 12 ASN B CA 1
ATOM 1616 C C . ASN B 1 12 ? 21.453 1.025 -14.164 1 97.56 12 ASN B C 1
ATOM 1618 O O . ASN B 1 12 ? 21.656 0.658 -13 1 97.56 12 ASN B O 1
ATOM 1622 N N . SER B 1 13 ? 22 2.113 -14.664 1 95.12 13 SER B N 1
ATOM 1623 C CA . SER B 1 13 ? 22.812 3.02 -13.852 1 95.12 13 SER B CA 1
ATOM 1624 C C . SER B 1 13 ? 21.922 3.936 -13.016 1 95.12 13 SER B C 1
ATOM 1626 O O . SER B 1 13 ? 22.344 4.449 -11.977 1 95.12 13 SER B O 1
ATOM 1628 N N . GLU B 1 14 ? 20.688 4.105 -13.57 1 94.94 14 GLU B N 1
ATOM 1629 C CA . GLU B 1 14 ? 19.656 4.871 -12.859 1 94.94 14 GLU B CA 1
ATOM 1630 C C . GLU B 1 14 ? 18.297 4.18 -12.945 1 94.94 14 GLU B C 1
ATOM 1632 O O . GLU B 1 14 ? 18.109 3.262 -13.742 1 94.94 14 GLU B O 1
ATOM 1637 N N . ASN B 1 15 ? 17.438 4.613 -12.117 1 96.69 15 ASN B N 1
ATOM 1638 C CA . ASN B 1 15 ? 16.094 4.031 -12.117 1 96.69 15 ASN B CA 1
ATOM 1639 C C . ASN B 1 15 ? 15.391 4.27 -13.445 1 96.69 15 ASN B C 1
ATOM 1641 O O . ASN B 1 15 ? 15.109 5.41 -13.812 1 96.69 15 ASN B O 1
ATOM 1645 N N . PRO B 1 16 ? 15.125 3.23 -14.125 1 97.25 16 PRO B N 1
ATOM 1646 C CA . PRO B 1 16 ? 14.555 3.391 -15.469 1 97.25 16 PRO B CA 1
ATOM 1647 C C . PRO B 1 16 ? 13.109 3.891 -15.438 1 97.25 16 PRO B C 1
ATOM 1649 O O . PRO B 1 16 ? 12.57 4.277 -16.484 1 97.25 16 PRO B O 1
ATOM 1652 N N . PHE B 1 17 ? 12.43 3.895 -14.297 1 96.88 17 PHE B N 1
ATOM 1653 C CA . PHE B 1 17 ? 11.031 4.281 -14.18 1 96.88 17 PHE B CA 1
ATOM 1654 C C . PHE B 1 17 ? 10.898 5.762 -13.852 1 96.88 17 PHE B C 1
ATOM 1656 O O . PHE B 1 17 ? 9.797 6.305 -13.82 1 96.88 17 PHE B O 1
ATOM 1663 N N . ILE B 1 18 ? 12.008 6.426 -13.594 1 93.75 18 ILE B N 1
ATOM 1664 C CA . ILE B 1 18 ? 12.008 7.719 -12.914 1 93.75 18 ILE B CA 1
ATOM 1665 C C . ILE B 1 18 ? 11.375 8.773 -13.82 1 93.75 18 ILE B C 1
ATOM 1667 O O . ILE B 1 18 ? 10.602 9.617 -13.359 1 93.75 18 ILE B O 1
ATOM 1671 N N . LYS B 1 19 ? 11.688 8.789 -15.07 1 92.31 19 LYS B N 1
ATOM 1672 C CA . LYS B 1 19 ? 11.164 9.797 -15.984 1 92.31 19 LYS B CA 1
ATOM 1673 C C . LYS B 1 19 ? 9.641 9.742 -16.047 1 92.31 19 LYS B C 1
ATOM 1675 O O . LYS B 1 19 ? 8.969 10.773 -15.93 1 92.31 19 LYS B O 1
ATOM 1680 N N . GLN B 1 20 ? 9.148 8.562 -16.234 1 94.12 20 GLN B N 1
ATOM 1681 C CA . GLN B 1 20 ? 7.699 8.383 -16.281 1 94.12 20 GLN B CA 1
ATOM 1682 C C . GLN B 1 20 ? 7.055 8.727 -14.938 1 94.12 20 GLN B C 1
ATOM 1684 O O . GLN B 1 20 ? 5.965 9.305 -14.898 1 94.12 20 GLN B O 1
ATOM 1689 N N . ALA B 1 21 ? 7.719 8.352 -13.891 1 93.12 21 ALA B N 1
ATOM 1690 C CA . ALA B 1 21 ? 7.211 8.648 -12.555 1 93.12 21 ALA B CA 1
ATOM 1691 C C . ALA B 1 21 ? 7.09 10.148 -12.328 1 93.12 21 ALA B C 1
ATOM 1693 O O . ALA B 1 21 ? 6.086 10.625 -11.797 1 93.12 21 ALA B O 1
ATOM 1694 N N . ILE B 1 22 ? 8.086 10.852 -12.758 1 91 22 ILE B N 1
ATOM 1695 C CA . ILE B 1 22 ? 8.102 12.305 -12.609 1 91 22 ILE B CA 1
ATOM 1696 C C . ILE B 1 22 ? 6.957 12.914 -13.414 1 91 22 ILE B C 1
ATOM 1698 O O . ILE B 1 22 ? 6.242 13.797 -12.922 1 91 22 ILE B O 1
ATOM 1702 N N . GLU B 1 23 ? 6.777 12.453 -14.578 1 91.5 23 GLU B N 1
ATOM 1703 C CA . GLU B 1 23 ? 5.688 12.938 -15.422 1 91.5 23 GLU B CA 1
ATOM 1704 C C . GLU B 1 23 ? 4.332 12.688 -14.758 1 91.5 23 GLU B C 1
ATOM 1706 O O . GLU B 1 23 ? 3.465 13.562 -14.758 1 91.5 23 GLU B O 1
ATOM 1711 N N . GLN B 1 24 ? 4.164 11.539 -14.242 1 91 24 GLN B N 1
ATOM 1712 C CA . GLN B 1 24 ? 2.914 11.188 -13.578 1 91 24 GLN B CA 1
ATOM 1713 C C . GLN B 1 24 ? 2.66 12.078 -12.367 1 91 24 GLN B C 1
ATOM 1715 O O . GLN B 1 24 ? 1.542 12.555 -12.164 1 91 24 GLN B O 1
ATOM 1720 N N . VAL B 1 25 ? 3.682 12.297 -11.57 1 89.38 25 VAL B N 1
ATOM 1721 C CA . VAL B 1 25 ? 3.566 13.125 -10.375 1 89.38 25 VAL B CA 1
ATOM 1722 C C . VAL B 1 25 ? 3.207 14.562 -10.773 1 89.38 25 VAL B C 1
ATOM 1724 O O . VAL B 1 25 ? 2.326 15.172 -10.164 1 89.38 25 VAL B O 1
ATOM 1727 N N . GLN B 1 26 ? 3.859 15.039 -11.844 1 85.56 26 GLN B N 1
ATOM 1728 C CA . GLN B 1 26 ? 3.623 16.406 -12.297 1 85.56 26 GLN B CA 1
ATOM 1729 C C . GLN B 1 26 ? 2.193 16.578 -12.805 1 85.56 26 GLN B C 1
ATOM 1731 O O . GLN B 1 26 ? 1.577 17.625 -12.602 1 85.56 26 GLN B O 1
ATOM 1736 N N . LYS B 1 27 ? 1.729 15.602 -13.391 1 86.31 27 LYS B N 1
ATOM 1737 C CA . LYS B 1 27 ? 0.366 15.633 -13.914 1 86.31 27 LYS B CA 1
ATOM 1738 C C . LYS B 1 27 ? -0.655 15.648 -12.781 1 86.31 27 LYS B C 1
ATOM 1740 O O . LYS B 1 27 ? -1.74 16.219 -12.922 1 86.31 27 LYS B O 1
ATOM 1745 N N . ASN B 1 28 ? -0.231 15.094 -11.695 1 84.12 28 ASN B N 1
ATOM 1746 C CA . ASN B 1 28 ? -1.181 14.898 -10.609 1 84.12 28 ASN B CA 1
ATOM 1747 C C . ASN B 1 28 ? -1.01 15.953 -9.523 1 84.12 28 ASN B C 1
ATOM 1749 O O . ASN B 1 28 ? -1.699 15.914 -8.5 1 84.12 28 ASN B O 1
ATOM 1753 N N . ILE B 1 29 ? -0.122 16.812 -9.672 1 76.88 29 ILE B N 1
ATOM 1754 C CA . ILE B 1 29 ? 0.154 17.812 -8.648 1 76.88 29 ILE B CA 1
ATOM 1755 C C . ILE B 1 29 ? -0.957 18.859 -8.641 1 76.88 29 ILE B C 1
ATOM 1757 O O . ILE B 1 29 ? -1.327 19.391 -9.688 1 76.88 29 ILE B O 1
ATOM 1761 N N . VAL B 1 30 ? -1.576 18.969 -7.57 1 71.5 30 VAL B N 1
ATOM 1762 C CA . VAL B 1 30 ? -2.566 20.031 -7.359 1 71.5 30 VAL B CA 1
ATOM 1763 C C . VAL B 1 30 ? -2.111 20.953 -6.23 1 71.5 30 VAL B C 1
ATOM 1765 O O . VAL B 1 30 ? -1.542 20.484 -5.238 1 71.5 30 VAL B O 1
ATOM 1768 N N . LYS B 1 31 ? -2.217 22.219 -6.461 1 63.19 31 LYS B N 1
ATOM 1769 C CA . LYS B 1 31 ? -1.911 23.203 -5.426 1 63.19 31 LYS B CA 1
ATOM 1770 C C . LYS B 1 31 ? -3.072 23.344 -4.449 1 63.19 31 LYS B C 1
ATOM 1772 O O . LYS B 1 31 ? -4.227 23.484 -4.863 1 63.19 31 LYS B O 1
ATOM 1777 N N . LYS B 1 32 ? -2.758 22.906 -3.232 1 59.03 32 LYS B N 1
ATOM 1778 C CA . LYS B 1 32 ? -3.777 23.078 -2.197 1 59.03 32 LYS B CA 1
ATOM 1779 C C . LYS B 1 32 ? -3.373 24.141 -1.187 1 59.03 32 LYS B C 1
ATOM 1781 O O . LYS B 1 32 ? -2.184 24.375 -0.973 1 59.03 32 LYS B O 1
ATOM 1786 N N . TYR B 1 33 ? -4.438 24.938 -0.782 1 51.22 33 TYR B N 1
ATOM 1787 C CA . TYR B 1 33 ? -4.234 25.969 0.234 1 51.22 33 TYR B CA 1
ATOM 1788 C C . TYR B 1 33 ? -4.598 25.438 1.618 1 51.22 33 TYR B C 1
ATOM 1790 O O . TYR B 1 33 ? -5.648 24.828 1.798 1 51.22 33 TYR B O 1
ATOM 1798 N N . LYS B 1 34 ? -3.613 25.141 2.361 1 52.25 34 LYS B N 1
ATOM 1799 C CA . LYS B 1 34 ? -3.887 24.734 3.738 1 52.25 34 LYS B CA 1
ATOM 1800 C C . LYS B 1 34 ? -3.953 25.953 4.66 1 52.25 34 LYS B C 1
ATOM 1802 O O . LYS B 1 34 ? -3.051 26.781 4.656 1 52.25 34 LYS B O 1
ATOM 1807 N N . THR B 1 35 ? -5.328 26.234 5.023 1 43.69 35 THR B N 1
ATOM 1808 C CA . THR B 1 35 ? -5.492 27.266 6.035 1 43.69 35 THR B CA 1
ATOM 1809 C C . THR B 1 35 ? -5.156 26.734 7.422 1 43.69 35 THR B C 1
ATOM 1811 O O . THR B 1 35 ? -5.508 25.594 7.754 1 43.69 35 THR B O 1
ATOM 1814 N N . ALA B 1 36 ? -4.145 27.109 7.918 1 44.31 36 ALA B N 1
ATOM 1815 C CA . ALA B 1 36 ? -3.891 26.766 9.312 1 44.31 36 ALA B CA 1
ATOM 1816 C C . ALA B 1 36 ? -5.07 27.141 10.203 1 44.31 36 ALA B C 1
ATOM 1818 O O . ALA B 1 36 ? -5.219 28.297 10.586 1 44.31 36 ALA B O 1
ATOM 1819 N N . THR B 1 37 ? -6.266 26.672 9.828 1 35.5 37 THR B N 1
ATOM 1820 C CA . THR B 1 37 ? -7.324 27.172 10.703 1 35.5 37 THR B CA 1
ATOM 1821 C C . THR B 1 37 ? -7.16 26.641 12.117 1 35.5 37 THR B C 1
ATOM 1823 O O . THR B 1 37 ? -7.762 27.172 13.062 1 35.5 37 THR B O 1
ATOM 1826 N N . ASN B 1 38 ? -7.219 25.312 12.312 1 34.34 38 ASN B N 1
ATOM 1827 C CA . ASN B 1 38 ? -7.387 24.969 13.719 1 34.34 38 ASN B CA 1
ATOM 1828 C C . ASN B 1 38 ? -6.227 25.484 14.562 1 34.34 38 ASN B C 1
ATOM 1830 O O . ASN B 1 38 ? -5.07 25.422 14.141 1 34.34 38 ASN B O 1
ATOM 1834 N N . THR B 1 39 ? -6.555 26.312 15.57 1 34.47 39 THR B N 1
ATOM 1835 C CA . THR B 1 39 ? -5.859 27.078 16.609 1 34.47 39 THR B CA 1
ATOM 1836 C C . THR B 1 39 ? -4.754 26.234 17.234 1 34.47 39 THR B C 1
ATOM 1838 O O . THR B 1 39 ? -3.943 26.75 18.016 1 34.47 39 THR B O 1
ATOM 1841 N N . GLY B 1 40 ? -4.957 24.938 17.375 1 33.66 40 GLY B N 1
ATOM 1842 C CA . GLY B 1 40 ? -3.945 24.516 18.344 1 33.66 40 GLY B CA 1
ATOM 1843 C C . GLY B 1 40 ? -2.533 24.609 17.781 1 33.66 40 GLY B C 1
ATOM 1844 O O . GLY B 1 40 ? -1.579 24.188 18.453 1 33.66 40 GLY B O 1
ATOM 1845 N N . GLU B 1 41 ? -2.322 24.297 16.531 1 34.66 41 GLU B N 1
ATOM 1846 C CA . GLU B 1 41 ? -0.889 24.203 16.266 1 34.66 41 GLU B CA 1
ATOM 1847 C C . GLU B 1 41 ? -0.231 25.578 16.297 1 34.66 41 GLU B C 1
ATOM 1849 O O . GLU B 1 41 ? -0.902 26.594 16.109 1 34.66 41 GLU B O 1
ATOM 1854 N N . LYS B 1 42 ? 1.133 25.531 16.531 1 36.16 42 LYS B N 1
ATOM 1855 C CA . LYS B 1 42 ? 2.115 26.531 16.922 1 36.16 42 LYS B CA 1
ATOM 1856 C C . LYS B 1 42 ? 2.268 27.609 15.852 1 36.16 42 LYS B C 1
ATOM 1858 O O . LYS B 1 42 ? 2.445 27.297 14.672 1 36.16 42 LYS B O 1
ATOM 1863 N N . ALA B 1 43 ? 1.29 28.406 15.664 1 38.25 43 ALA B N 1
ATOM 1864 C CA . ALA B 1 43 ? 1.514 29.641 14.891 1 38.25 43 ALA B CA 1
ATOM 1865 C C . ALA B 1 43 ? 2.615 30.484 15.523 1 38.25 43 ALA B C 1
ATOM 1867 O O . ALA B 1 43 ? 2.732 30.547 16.75 1 38.25 43 ALA B O 1
ATOM 1868 N N . ILE B 1 44 ? 3.727 30.344 14.883 1 35.31 44 ILE B N 1
ATOM 1869 C CA . ILE B 1 44 ? 4.785 31.25 15.32 1 35.31 44 ILE B CA 1
ATOM 1870 C C . ILE B 1 44 ? 4.348 32.688 15.125 1 35.31 44 ILE B C 1
ATOM 1872 O O . ILE B 1 44 ? 3.932 33.062 14.023 1 35.31 44 ILE B O 1
ATOM 1876 N N . LEU B 1 45 ? 3.77 33.281 16.156 1 37.91 45 LEU B N 1
ATOM 1877 C CA . LEU B 1 45 ? 3.436 34.688 16.234 1 37.91 45 LEU B CA 1
ATOM 1878 C C . LEU B 1 45 ? 4.699 35.531 16.359 1 37.91 45 LEU B C 1
ATOM 1880 O O . LEU B 1 45 ? 5.574 35.25 17.172 1 37.91 45 LEU B O 1
ATOM 1884 N N . LYS B 1 46 ? 5.137 35.875 15.078 1 39.19 46 LYS B N 1
ATOM 1885 C CA . LYS B 1 46 ? 6.234 36.812 15.188 1 39.19 46 LYS B CA 1
ATOM 1886 C C . LYS B 1 46 ? 5.723 38.188 15.609 1 39.19 46 LYS B C 1
ATOM 1888 O O . LYS B 1 46 ? 4.715 38.688 15.094 1 39.19 46 LYS B O 1
ATOM 1893 N N . ALA B 1 47 ? 5.961 38.406 16.844 1 42.38 47 ALA B N 1
ATOM 1894 C CA . ALA B 1 47 ? 5.688 39.75 17.312 1 42.38 47 ALA B CA 1
ATOM 1895 C C . ALA B 1 47 ? 6.734 40.719 16.812 1 42.38 47 ALA B C 1
ATOM 1897 O O . ALA B 1 47 ? 7.934 40.438 16.844 1 42.38 47 ALA B O 1
ATOM 1898 N N . TYR B 1 48 ? 6.32 41.469 15.773 1 41.56 48 TYR B N 1
ATOM 1899 C CA . TYR B 1 48 ? 7.219 42.531 15.32 1 41.56 48 TYR B CA 1
ATOM 1900 C C . TYR B 1 48 ? 6.91 43.844 16.016 1 41.56 48 TYR B C 1
ATOM 1902 O O . TYR B 1 48 ? 5.766 44.094 16.391 1 41.56 48 TYR B O 1
ATOM 1910 N N . ASP B 1 49 ? 8 44.375 16.5 1 43.84 49 ASP B N 1
ATOM 1911 C CA . ASP B 1 49 ? 7.906 45.781 16.953 1 43.84 49 ASP B CA 1
ATOM 1912 C C . ASP B 1 49 ? 7.621 46.719 15.773 1 43.84 49 ASP B C 1
ATOM 1914 O O . ASP B 1 49 ? 8.422 46.812 14.844 1 43.84 49 ASP B O 1
ATOM 1918 N N . GLU B 1 50 ? 6.441 47.156 15.664 1 46.12 50 GLU B N 1
ATOM 1919 C CA . GLU B 1 50 ? 6.055 48.062 14.57 1 46.12 50 GLU B CA 1
ATOM 1920 C C . GLU B 1 50 ? 6.988 49.25 14.477 1 46.12 50 GLU B C 1
ATOM 1922 O O . GLU B 1 50 ? 7.188 49.812 13.398 1 46.12 50 GLU B O 1
ATOM 1927 N N . THR B 1 51 ? 7.41 49.594 15.617 1 48.91 51 THR B N 1
ATOM 1928 C CA . THR B 1 51 ? 8.195 50.812 15.625 1 48.91 51 THR B CA 1
ATOM 1929 C C . THR B 1 51 ? 9.602 50.562 15.07 1 48.91 51 THR B C 1
ATOM 1931 O O . THR B 1 51 ? 10.109 51.344 14.281 1 48.91 51 THR B O 1
ATOM 1934 N N . THR B 1 52 ? 10.25 49.5 15.602 1 54.44 52 THR B N 1
ATOM 1935 C CA . THR B 1 52 ? 11.648 49.312 15.234 1 54.44 52 THR B CA 1
ATOM 1936 C C . THR B 1 52 ? 11.781 48.281 14.125 1 54.44 52 THR B C 1
ATOM 1938 O O . THR B 1 52 ? 12.828 48.188 13.477 1 54.44 52 THR B O 1
ATOM 1941 N N . GLY B 1 53 ? 10.656 47.75 13.656 1 44.69 53 GLY B N 1
ATOM 1942 C CA . GLY B 1 53 ? 10.672 46.719 12.633 1 44.69 53 GLY B CA 1
ATOM 1943 C C . GLY B 1 53 ? 11.297 45.438 13.094 1 44.69 53 GLY B C 1
ATOM 1944 O O . GLY B 1 53 ? 11.469 44.5 12.305 1 44.69 53 GLY B O 1
ATOM 1945 N N . GLU B 1 54 ? 11.969 45.469 14.258 1 43.88 54 GLU B N 1
ATOM 1946 C CA . GLU B 1 54 ? 12.688 44.312 14.766 1 43.88 54 GLU B CA 1
ATOM 1947 C C . GLU B 1 54 ? 11.734 43.188 15.094 1 43.88 54 GLU B C 1
ATOM 1949 O O . GLU B 1 54 ? 10.633 43.406 15.602 1 43.88 54 GLU B O 1
ATOM 1954 N N . VAL B 1 55 ? 11.945 42.125 14.461 1 47.78 55 VAL B N 1
ATOM 1955 C CA . VAL B 1 55 ? 11.25 40.906 14.812 1 47.78 55 VAL B CA 1
ATOM 1956 C C . VAL B 1 55 ? 11.461 40.594 16.297 1 47.78 55 VAL B C 1
ATOM 1958 O O . VAL B 1 55 ? 12.594 40.406 16.75 1 47.78 55 VAL B O 1
ATOM 1961 N N . LEU B 1 56 ? 10.625 41.125 17.297 1 47.34 56 LEU B N 1
ATOM 1962 C CA . LEU B 1 56 ? 10.812 41.062 18.734 1 47.34 56 LEU B CA 1
ATOM 1963 C C . LEU B 1 56 ? 10.867 39.625 19.234 1 47.34 56 LEU B C 1
ATOM 1965 O O . LEU B 1 56 ? 11.516 39.312 20.234 1 47.34 56 LEU B O 1
ATOM 1969 N N . GLY B 1 57 ? 10.203 38.688 18.609 1 41.09 57 GLY B N 1
ATOM 1970 C CA . GLY B 1 57 ? 10.281 37.312 19.062 1 41.09 57 GLY B CA 1
ATOM 1971 C C . GLY B 1 57 ? 9.484 36.344 18.203 1 41.09 57 GLY B C 1
ATOM 1972 O O . GLY B 1 57 ? 8.75 36.781 17.312 1 41.09 57 GLY B O 1
ATOM 1973 N N . HIS B 1 58 ? 10.133 35.344 17.688 1 42.78 58 HIS B N 1
ATOM 1974 C CA . HIS B 1 58 ? 9.5 34.25 16.938 1 42.78 58 HIS B CA 1
ATOM 1975 C C . HIS B 1 58 ? 8.797 33.281 17.875 1 42.78 58 HIS B C 1
ATOM 1977 O O . HIS B 1 58 ? 9.273 33.031 18.984 1 42.78 58 HIS B O 1
ATOM 1983 N N . THR B 1 59 ? 7.613 33.531 18.016 1 39.81 59 THR B N 1
ATOM 1984 C CA . THR B 1 59 ? 6.926 32.5 18.766 1 39.81 59 THR B CA 1
ATOM 1985 C C . THR B 1 59 ? 6.812 31.219 17.938 1 39.81 59 THR B C 1
ATOM 1987 O O . THR B 1 59 ? 6.516 31.266 16.75 1 39.81 59 THR B O 1
ATOM 1990 N N . GLN B 1 60 ? 7.773 30.25 18.266 1 42.09 60 GLN B N 1
ATOM 1991 C CA . GLN B 1 60 ? 7.758 28.922 17.656 1 42.09 60 GLN B CA 1
ATOM 1992 C C . GLN B 1 60 ? 6.512 28.141 18.078 1 42.09 60 GLN B C 1
ATOM 1994 O O . GLN B 1 60 ? 6.164 28.109 19.266 1 42.09 60 GLN B O 1
ATOM 1999 N N . PHE B 1 61 ? 5.492 28.109 17.25 1 41.94 61 PHE B N 1
ATOM 2000 C CA . PHE B 1 61 ? 4.363 27.234 17.531 1 41.94 61 PHE B CA 1
ATOM 2001 C C . PHE B 1 61 ? 4.75 25.766 17.312 1 41.94 61 PHE B C 1
ATOM 2003 O O . PHE B 1 61 ? 5.199 25.391 16.234 1 41.94 61 PHE B O 1
ATOM 2010 N N . ILE B 1 62 ? 5.273 25.172 18.422 1 45.75 62 ILE B N 1
ATOM 2011 C CA . ILE B 1 62 ? 5.52 23.734 18.422 1 45.75 62 ILE B CA 1
ATOM 2012 C C . ILE B 1 62 ? 4.199 22.984 18.578 1 45.75 62 ILE B C 1
ATOM 2014 O O . ILE B 1 62 ? 3.434 23.25 19.516 1 45.75 62 ILE B O 1
ATOM 2018 N N . ARG B 1 63 ? 3.676 22.453 17.406 1 55.12 63 ARG B N 1
ATOM 2019 C CA . ARG B 1 63 ? 2.479 21.625 17.484 1 55.12 63 ARG B CA 1
ATOM 2020 C C . ARG B 1 63 ? 2.838 20.156 17.734 1 55.12 63 ARG B C 1
ATOM 2022 O O . ARG B 1 63 ? 3.766 19.641 17.109 1 55.12 63 ARG B O 1
ATOM 2029 N N . GLN B 1 64 ? 2.391 19.672 18.953 1 58.22 64 GLN B N 1
ATOM 2030 C CA . GLN B 1 64 ? 2.508 18.234 19.203 1 58.22 64 GLN B CA 1
ATOM 2031 C C . GLN B 1 64 ? 1.498 17.453 18.375 1 58.22 64 GLN B C 1
ATOM 2033 O O . GLN B 1 64 ? 0.303 17.75 18.391 1 58.22 64 GLN B O 1
ATOM 2038 N N . ILE B 1 65 ? 2.076 16.75 17.453 1 64.31 65 ILE B N 1
ATOM 2039 C CA . ILE B 1 65 ? 1.153 15.914 16.688 1 64.31 65 ILE B CA 1
ATOM 2040 C C . ILE B 1 65 ? 1.371 14.445 17.047 1 64.31 65 ILE B C 1
ATOM 2042 O O . ILE B 1 65 ? 2.447 14.062 17.516 1 64.31 65 ILE B O 1
ATOM 2046 N N . GLU B 1 66 ? 0.239 13.664 17.094 1 71 66 GLU B N 1
ATOM 2047 C CA . GLU B 1 66 ? 0.306 12.203 17.203 1 71 66 GLU B CA 1
ATOM 2048 C C . GLU B 1 66 ? 0.511 11.555 15.836 1 71 66 GLU B C 1
ATOM 2050 O O . GLU B 1 66 ? -0.182 11.883 14.875 1 71 66 GLU B O 1
ATOM 2055 N N . VAL B 1 67 ? 1.599 10.789 15.844 1 75.25 67 VAL B N 1
ATOM 2056 C CA . VAL B 1 67 ? 1.911 10.133 14.578 1 75.25 67 VAL B CA 1
ATOM 2057 C C . VAL B 1 67 ? 1.918 8.617 14.766 1 75.25 67 VAL B C 1
ATOM 2059 O O . VAL B 1 67 ? 2.457 8.117 15.758 1 75.25 67 VAL B O 1
ATOM 2062 N N . ASP B 1 68 ? 1.219 7.906 13.906 1 81.19 68 ASP B N 1
ATOM 2063 C CA . ASP B 1 68 ? 1.297 6.453 13.789 1 81.19 68 ASP B CA 1
ATOM 2064 C C . ASP B 1 68 ? 2.637 6.02 13.195 1 81.19 68 ASP B C 1
ATOM 2066 O O . ASP B 1 68 ? 2.922 6.289 12.031 1 81.19 68 ASP B O 1
ATOM 2070 N N . GLU B 1 69 ? 3.451 5.324 14 1 83.38 69 GLU B N 1
ATOM 2071 C CA . GLU B 1 69 ? 4.812 5.008 13.57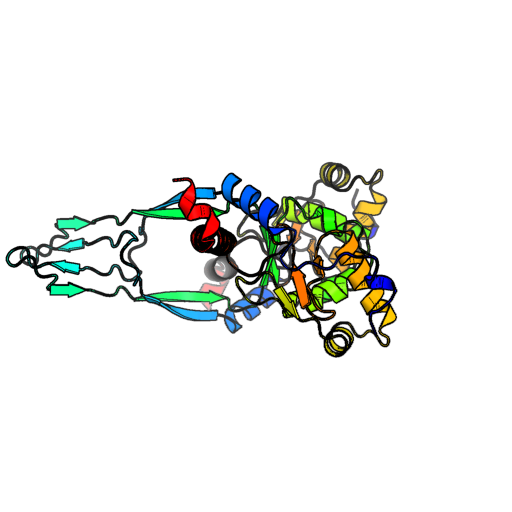 1 83.38 69 GLU B CA 1
ATOM 2072 C C . GLU B 1 69 ? 4.871 3.643 12.891 1 83.38 69 GLU B C 1
ATOM 2074 O O . GLU B 1 69 ? 5.941 3.203 12.469 1 83.38 69 GLU B O 1
ATOM 2079 N N . GLU B 1 70 ? 3.75 3.016 12.812 1 87.81 70 GLU B N 1
ATOM 2080 C CA . GLU B 1 70 ? 3.744 1.756 12.07 1 87.81 70 GLU B CA 1
ATOM 2081 C C . GLU B 1 70 ? 4.277 1.946 10.656 1 87.81 70 GLU B C 1
ATOM 2083 O O . GLU B 1 70 ? 3.889 2.889 9.961 1 87.81 70 GLU B O 1
ATOM 2088 N N . GLN B 1 71 ? 5.199 1.058 10.312 1 90.94 71 GLN B N 1
ATOM 2089 C CA . GLN B 1 71 ? 5.789 1.146 8.977 1 90.94 71 GLN B CA 1
ATOM 2090 C C . GLN B 1 71 ? 4.781 0.742 7.902 1 90.94 71 GLN B C 1
ATOM 2092 O O . GLN B 1 71 ? 4.055 -0.24 8.062 1 90.94 71 GLN B O 1
ATOM 2097 N N . PHE B 1 72 ? 4.734 1.567 6.871 1 93.88 72 PHE B N 1
ATOM 2098 C CA . PHE B 1 72 ? 3.848 1.272 5.75 1 93.88 72 PHE B CA 1
ATOM 2099 C C . PHE B 1 72 ? 4.484 1.694 4.434 1 93.88 72 PHE B C 1
ATOM 2101 O O . PHE B 1 72 ? 5.438 2.475 4.418 1 93.88 72 PHE B O 1
ATOM 2108 N N . ALA B 1 73 ? 4.051 1.084 3.416 1 94.31 73 ALA B N 1
ATOM 2109 C CA . ALA B 1 73 ? 4.344 1.505 2.047 1 94.31 73 ALA B CA 1
ATOM 2110 C C . ALA B 1 73 ? 3.072 1.958 1.331 1 94.31 73 ALA B C 1
ATOM 2112 O O . ALA B 1 73 ? 1.973 1.509 1.661 1 94.31 73 ALA B O 1
ATOM 2113 N N . LYS B 1 74 ? 3.229 2.949 0.442 1 94.94 74 LYS B N 1
ATOM 2114 C CA . LYS B 1 74 ? 2.123 3.418 -0.389 1 94.94 74 LYS B CA 1
ATOM 2115 C C . LYS B 1 74 ? 2.01 2.592 -1.667 1 94.94 74 LYS B C 1
ATOM 2117 O O . LYS B 1 74 ? 3.008 2.346 -2.346 1 94.94 74 LYS B O 1
ATOM 2122 N N . PHE B 1 75 ? 0.854 2.123 -1.932 1 96 75 PHE B N 1
ATOM 2123 C CA . PHE B 1 75 ? 0.551 1.433 -3.18 1 96 75 PHE B CA 1
ATOM 2124 C C . PHE B 1 75 ? -0.394 2.26 -4.043 1 96 75 PHE B C 1
ATOM 2126 O O . PHE B 1 75 ? -1.482 2.633 -3.598 1 96 75 PHE B O 1
ATOM 2133 N N . TYR B 1 76 ? 0.024 2.551 -5.238 1 95.25 76 TYR B N 1
ATOM 2134 C CA . TYR B 1 76 ? -0.755 3.418 -6.117 1 95.25 76 TYR B CA 1
ATOM 2135 C C . TYR B 1 76 ? -1.715 2.604 -6.977 1 95.25 76 TYR B C 1
ATOM 2137 O O . TYR B 1 76 ? -1.307 1.647 -7.637 1 95.25 76 TYR B O 1
ATOM 2145 N N . LEU B 1 77 ? -2.889 3.01 -7.012 1 94.5 77 LEU B N 1
ATOM 2146 C CA . LEU B 1 77 ? -3.984 2.197 -7.527 1 94.5 77 LEU B CA 1
ATOM 2147 C C . LEU B 1 77 ? -3.943 2.133 -9.047 1 94.5 77 LEU B C 1
ATOM 2149 O O . LEU B 1 77 ? -4.305 1.115 -9.641 1 94.5 77 LEU B O 1
ATOM 2153 N N . SER B 1 78 ? -3.463 3.154 -9.695 1 92.5 78 SER B N 1
ATOM 2154 C CA . SER B 1 78 ? -3.461 3.248 -11.156 1 92.5 78 SER B CA 1
ATOM 2155 C C . SER B 1 78 ? -2.611 2.146 -11.773 1 92.5 78 SER B C 1
ATOM 2157 O O . SER B 1 78 ? -2.857 1.733 -12.914 1 92.5 78 SER B O 1
ATOM 2159 N N . ASN B 1 79 ? -1.618 1.655 -11.031 1 93.56 79 ASN B N 1
ATOM 2160 C CA . ASN B 1 79 ? -0.722 0.652 -11.594 1 93.56 79 ASN B CA 1
ATOM 2161 C C . ASN B 1 79 ? -0.789 -0.66 -10.82 1 93.56 79 ASN B C 1
ATOM 2163 O O . ASN B 1 79 ? 0.142 -1.466 -10.875 1 93.56 79 ASN B O 1
ATOM 2167 N N . PHE B 1 80 ? -1.874 -0.852 -10.148 1 96 80 PHE B N 1
ATOM 2168 C CA . PHE B 1 80 ? -1.985 -2.045 -9.32 1 96 80 PHE B CA 1
ATOM 2169 C C . PHE B 1 80 ? -2.096 -3.297 -10.188 1 96 80 PHE B C 1
ATOM 2171 O O . PHE B 1 80 ? -1.815 -4.402 -9.719 1 96 80 PHE B O 1
ATOM 2178 N N . SER B 1 81 ? -2.504 -3.197 -11.445 1 95.44 81 SER B N 1
ATOM 2179 C CA . SER B 1 81 ? -2.639 -4.34 -12.344 1 95.44 81 SER B CA 1
ATOM 2180 C C . SER B 1 81 ? -1.295 -5.016 -12.586 1 95.44 81 SER B C 1
ATOM 2182 O O . SER B 1 81 ? -1.242 -6.152 -13.062 1 95.44 81 SER B O 1
ATOM 2184 N N . ALA B 1 82 ? -0.221 -4.344 -12.258 1 96.38 82 ALA B N 1
ATOM 2185 C CA . ALA B 1 82 ? 1.11 -4.934 -12.359 1 96.38 82 ALA B CA 1
ATOM 2186 C C . ALA B 1 82 ? 1.227 -6.176 -11.477 1 96.38 82 ALA B C 1
ATOM 2188 O O . ALA B 1 82 ? 2.072 -7.039 -11.719 1 96.38 82 ALA B O 1
ATOM 2189 N N . PHE B 1 83 ? 0.378 -6.266 -10.508 1 96.62 83 PHE B N 1
ATOM 2190 C CA . PHE B 1 83 ? 0.447 -7.375 -9.562 1 96.62 83 PHE B CA 1
ATOM 2191 C C . PHE B 1 83 ? -0.375 -8.562 -10.055 1 96.62 83 PHE B C 1
ATOM 2193 O O . PHE B 1 83 ? -0.319 -9.641 -9.477 1 96.62 83 PHE B O 1
ATOM 2200 N N . PHE B 1 84 ? -1.132 -8.406 -11.156 1 94.75 84 PHE B N 1
ATOM 2201 C CA . PHE B 1 84 ? -2.125 -9.391 -11.555 1 94.75 84 PHE B CA 1
ATOM 2202 C C . PHE B 1 84 ? -1.452 -10.664 -12.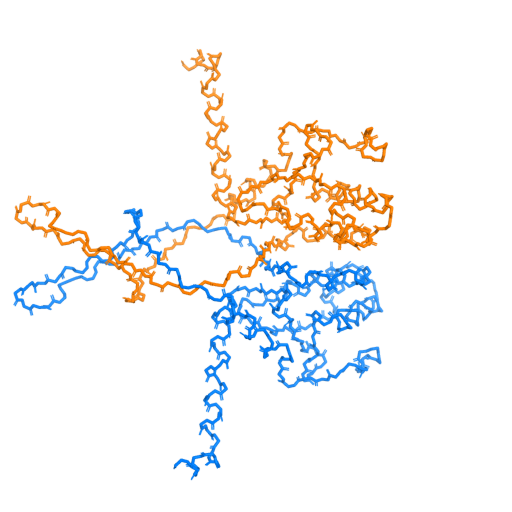055 1 94.75 84 PHE B C 1
ATOM 2204 O O . PHE B 1 84 ? -1.963 -11.766 -11.844 1 94.75 84 PHE B O 1
ATOM 2211 N N . ASP B 1 85 ? -0.266 -10.492 -12.602 1 92.38 85 ASP B N 1
ATOM 2212 C CA . ASP B 1 85 ? 0.358 -11.641 -13.242 1 92.38 85 ASP B CA 1
ATOM 2213 C C . ASP B 1 85 ? 1.573 -12.125 -12.453 1 92.38 85 ASP B C 1
ATOM 2215 O O . ASP B 1 85 ? 2.426 -12.836 -12.984 1 92.38 85 ASP B O 1
ATOM 2219 N N . LEU B 1 86 ? 1.605 -11.719 -11.25 1 95.62 86 LEU B N 1
ATOM 2220 C CA . LEU B 1 86 ? 2.754 -12.117 -10.445 1 95.62 86 LEU B CA 1
ATOM 2221 C C . LEU B 1 86 ? 2.656 -13.586 -10.055 1 95.62 86 LEU B C 1
ATOM 2223 O O . LEU B 1 86 ? 1.572 -14.078 -9.727 1 95.62 86 LEU B O 1
ATOM 2227 N N . LYS B 1 87 ? 3.787 -14.188 -10.086 1 94.12 87 LYS B N 1
ATOM 2228 C CA . LYS B 1 87 ? 3.879 -15.516 -9.492 1 94.12 87 LYS B CA 1
ATOM 2229 C C . LYS B 1 87 ? 3.74 -15.445 -7.973 1 94.12 87 LYS B C 1
ATOM 2231 O O . LYS B 1 87 ? 4.098 -14.438 -7.355 1 94.12 87 LYS B O 1
ATOM 2236 N N . PRO B 1 88 ? 3.271 -16.562 -7.43 1 92.06 88 PRO B N 1
ATOM 2237 C CA . PRO B 1 88 ? 3.1 -16.562 -5.977 1 92.06 88 PRO B CA 1
ATOM 2238 C C . PRO B 1 88 ? 4.395 -16.266 -5.227 1 92.06 88 PRO B C 1
ATOM 2240 O O . PRO B 1 88 ? 4.375 -15.57 -4.203 1 92.06 88 PRO B O 1
ATOM 2243 N N . GLN B 1 89 ? 5.504 -16.703 -5.703 1 95.38 89 GLN B N 1
ATOM 2244 C CA . GLN B 1 89 ? 6.793 -16.469 -5.059 1 95.38 89 GLN B CA 1
ATOM 2245 C C . GLN B 1 89 ? 7.121 -14.977 -5.012 1 95.38 89 GLN B C 1
ATOM 2247 O O . GLN B 1 89 ? 7.797 -14.508 -4.09 1 95.38 89 GLN B O 1
ATOM 2252 N N . ALA B 1 90 ? 6.547 -14.281 -6.004 1 97 90 ALA B N 1
ATOM 2253 C CA . ALA B 1 90 ? 6.875 -12.859 -6.141 1 97 90 ALA B CA 1
ATOM 2254 C C . ALA B 1 90 ? 6.258 -12.039 -5.012 1 97 90 ALA B C 1
ATOM 2256 O O . ALA B 1 90 ? 6.836 -11.047 -4.57 1 97 90 ALA B O 1
ATOM 2257 N N . ILE B 1 91 ? 5.145 -12.5 -4.508 1 96.62 91 ILE B N 1
ATOM 2258 C CA . ILE B 1 91 ? 4.441 -11.758 -3.469 1 96.62 91 ILE B CA 1
ATOM 2259 C C . ILE B 1 91 ? 5.262 -11.766 -2.18 1 96.62 91 ILE B C 1
ATOM 2261 O O . ILE B 1 91 ? 5.449 -10.727 -1.55 1 96.62 91 ILE B O 1
ATOM 2265 N N . LYS B 1 92 ? 5.809 -12.883 -1.849 1 97.19 92 LYS B N 1
ATOM 2266 C CA . LYS B 1 92 ? 6.621 -12.992 -0.64 1 97.19 92 LYS B CA 1
ATOM 2267 C C . LYS B 1 92 ? 7.918 -12.203 -0.776 1 97.19 92 LYS B C 1
ATOM 2269 O O . LYS B 1 92 ? 8.32 -11.5 0.151 1 97.19 92 LYS B O 1
ATOM 2274 N N . VAL B 1 93 ? 8.516 -12.352 -1.905 1 98.19 93 VAL B N 1
ATOM 2275 C CA . VAL B 1 93 ? 9.758 -11.633 -2.156 1 98.19 93 VAL B CA 1
ATOM 2276 C C . VAL B 1 93 ? 9.508 -10.125 -2.117 1 98.19 93 VAL B C 1
ATOM 2278 O O . VAL B 1 93 ? 10.305 -9.375 -1.562 1 98.19 93 VAL B O 1
ATOM 2281 N N . PHE B 1 94 ? 8.375 -9.711 -2.723 1 98.5 94 PHE B N 1
ATOM 2282 C CA . PHE B 1 94 ? 8.008 -8.297 -2.689 1 98.5 94 PHE B CA 1
ATOM 2283 C C . PHE B 1 94 ? 7.809 -7.824 -1.256 1 98.5 94 PHE B C 1
ATOM 2285 O O . PHE B 1 94 ? 8.211 -6.711 -0.905 1 98.5 94 PHE B O 1
ATOM 2292 N N . GLY B 1 95 ? 7.195 -8.672 -0.437 1 97.81 95 GLY B N 1
ATOM 2293 C CA . GLY B 1 95 ? 7.078 -8.336 0.974 1 97.81 95 GLY B CA 1
ATOM 2294 C C . GLY B 1 95 ? 8.414 -8.023 1.626 1 97.81 95 GLY B C 1
ATOM 2295 O O . GLY B 1 95 ? 8.531 -7.051 2.371 1 97.81 95 GLY B O 1
ATOM 2296 N N . TYR B 1 96 ? 9.383 -8.828 1.404 1 98.31 96 TYR B N 1
ATOM 2297 C CA . TYR B 1 96 ? 10.727 -8.578 1.915 1 98.31 96 TYR B CA 1
ATOM 2298 C C . TYR B 1 96 ? 11.273 -7.254 1.394 1 98.31 96 TYR B C 1
ATOM 2300 O O . TYR B 1 96 ? 11.828 -6.457 2.156 1 98.31 96 TYR B O 1
ATOM 2308 N N . ILE B 1 97 ? 11.062 -7.023 0.06 1 98.38 97 ILE B N 1
ATOM 2309 C CA . ILE B 1 97 ? 11.57 -5.816 -0.579 1 98.38 97 ILE B CA 1
ATOM 2310 C C . ILE B 1 97 ? 10.984 -4.582 0.102 1 98.38 97 ILE B C 1
ATOM 2312 O O . ILE B 1 97 ? 11.688 -3.598 0.337 1 98.38 97 ILE B O 1
ATOM 2316 N N . LEU B 1 98 ? 9.758 -4.688 0.448 1 97.56 98 LEU B N 1
ATOM 2317 C CA . LEU B 1 98 ? 9.102 -3.561 1.103 1 97.56 98 LEU B CA 1
ATOM 2318 C C . LEU B 1 98 ? 9.797 -3.211 2.414 1 97.56 98 LEU B C 1
ATOM 2320 O O . LEU B 1 98 ? 9.891 -2.037 2.779 1 97.56 98 LEU B O 1
ATOM 2324 N N . THR B 1 99 ? 10.305 -4.199 3.096 1 97 99 THR B N 1
ATOM 2325 C CA . THR B 1 99 ? 10.977 -3.955 4.371 1 97 99 THR B CA 1
ATOM 2326 C C . THR B 1 99 ? 12.336 -3.305 4.148 1 97 99 THR B C 1
ATOM 2328 O O . THR B 1 99 ? 12.922 -2.752 5.082 1 97 99 THR B O 1
ATOM 2331 N N . GLN B 1 100 ? 12.852 -3.348 2.951 1 97.25 100 GLN B N 1
ATOM 2332 C CA . GLN B 1 100 ? 14.18 -2.82 2.637 1 97.25 100 GLN B CA 1
ATOM 2333 C C . GLN B 1 100 ? 14.094 -1.381 2.137 1 97.25 100 GLN B C 1
ATOM 2335 O O . GLN B 1 100 ? 15.109 -0.698 2.018 1 97.25 100 GLN B O 1
ATOM 2340 N N . LEU B 1 101 ? 12.883 -0.931 1.8 1 96.19 101 LEU B N 1
ATOM 2341 C CA . LEU B 1 101 ? 12.734 0.411 1.248 1 96.19 101 LEU B CA 1
ATOM 2342 C C . LEU B 1 101 ? 12.961 1.47 2.322 1 96.19 101 LEU B C 1
ATOM 2344 O O . LEU B 1 101 ? 12.359 1.403 3.4 1 96.19 101 LEU B O 1
ATOM 2348 N N . VAL B 1 102 ? 13.867 2.357 2.016 1 93.38 102 VAL B N 1
ATOM 2349 C CA . VAL B 1 102 ? 14.148 3.504 2.875 1 93.38 102 VAL B CA 1
ATOM 2350 C C . VAL B 1 102 ? 13.305 4.699 2.43 1 93.38 102 VAL B C 1
ATOM 2352 O O . VAL B 1 102 ? 13.156 4.949 1.231 1 93.38 102 VAL B O 1
ATOM 2355 N N . PRO B 1 103 ? 12.688 5.441 3.387 1 91.44 103 PRO B N 1
ATOM 2356 C CA . PRO B 1 103 ? 11.844 6.582 3.014 1 91.44 103 PRO B CA 1
ATOM 2357 C C . PRO B 1 103 ? 12.523 7.516 2.016 1 91.44 103 PRO B C 1
ATOM 2359 O O . PRO B 1 103 ? 13.688 7.891 2.205 1 91.44 103 PRO B O 1
ATOM 2362 N N . ASN B 1 104 ? 11.836 7.809 0.957 1 90.31 104 ASN B N 1
ATOM 2363 C CA . ASN B 1 104 ? 12.195 8.781 -0.069 1 90.31 104 ASN B CA 1
ATOM 2364 C C . ASN B 1 104 ? 13.359 8.289 -0.927 1 90.31 104 ASN B C 1
ATOM 2366 O O . ASN B 1 104 ? 14.047 9.086 -1.563 1 90.31 104 ASN B O 1
ATOM 2370 N N . GLN B 1 105 ? 13.648 7.023 -0.885 1 93 105 GLN B N 1
ATOM 2371 C CA . GLN B 1 105 ? 14.641 6.43 -1.771 1 93 105 GLN B CA 1
ATOM 2372 C C . GLN B 1 105 ? 14 5.438 -2.734 1 93 105 GLN B C 1
ATOM 2374 O O . GLN B 1 105 ? 13.047 4.742 -2.371 1 93 105 GLN B O 1
ATOM 2379 N N . ASP B 1 106 ? 14.508 5.387 -3.916 1 95.56 106 ASP B N 1
ATOM 2380 C CA . ASP B 1 106 ? 13.953 4.492 -4.93 1 95.56 106 ASP B CA 1
ATOM 2381 C C . ASP B 1 106 ? 14.836 3.26 -5.113 1 95.56 106 ASP B C 1
ATOM 2383 O O . ASP B 1 106 ? 14.562 2.416 -5.969 1 95.56 106 ASP B O 1
ATOM 2387 N N . THR B 1 107 ? 15.906 3.199 -4.344 1 97 107 THR B N 1
ATOM 2388 C CA . THR B 1 107 ? 16.875 2.105 -4.43 1 97 107 THR B CA 1
ATOM 2389 C C . THR B 1 107 ? 16.812 1.229 -3.184 1 97 107 THR B C 1
ATOM 2391 O O . THR B 1 107 ? 16.438 1.7 -2.105 1 97 107 THR B O 1
ATOM 2394 N N . PHE B 1 108 ? 17.109 -0.015 -3.373 1 97.94 108 PHE B N 1
ATOM 2395 C CA . PHE B 1 108 ? 17.266 -0.919 -2.238 1 97.94 108 PHE B CA 1
ATOM 2396 C C . PHE B 1 108 ? 18.312 -1.985 -2.529 1 97.94 108 PHE B C 1
ATOM 2398 O O . PHE B 1 108 ? 18.641 -2.244 -3.691 1 97.94 108 PHE B O 1
ATOM 2405 N N . TYR B 1 109 ? 18.875 -2.492 -1.47 1 98 109 TYR B N 1
ATOM 2406 C CA . TYR B 1 109 ? 19.859 -3.566 -1.575 1 98 109 TYR B CA 1
ATOM 2407 C C . TYR B 1 109 ? 19.25 -4.902 -1.158 1 98 109 TYR B C 1
ATOM 2409 O O . TYR B 1 109 ? 18.609 -5 -0.111 1 98 109 TYR B O 1
ATOM 2417 N N . PHE B 1 110 ? 19.438 -5.816 -2.023 1 98 110 PHE B N 1
ATOM 2418 C CA . PHE B 1 110 ? 18.781 -7.109 -1.855 1 98 110 PHE B CA 1
ATOM 2419 C C . PHE B 1 110 ? 19.75 -8.133 -1.275 1 98 110 PHE B C 1
ATOM 2421 O O . PHE B 1 110 ? 20.812 -8.391 -1.85 1 98 110 PHE B O 1
ATOM 2428 N N . GLU B 1 111 ? 19.406 -8.633 -0.135 1 96.75 111 GLU B N 1
ATOM 2429 C CA . GLU B 1 111 ? 20.172 -9.688 0.514 1 96.75 111 GLU B CA 1
ATOM 2430 C C . GLU B 1 111 ? 19.422 -11.023 0.471 1 96.75 111 GLU B C 1
ATOM 2432 O O . GLU B 1 111 ? 18.438 -11.203 1.184 1 96.75 111 GLU B O 1
ATOM 2437 N N . ARG B 1 112 ? 19.969 -11.922 -0.269 1 95.69 112 ARG B N 1
ATOM 2438 C CA . ARG B 1 112 ? 19.297 -13.18 -0.573 1 95.69 112 ARG B CA 1
ATOM 2439 C C . ARG B 1 112 ? 19 -13.961 0.702 1 95.69 112 ARG B C 1
ATOM 2441 O O . ARG B 1 112 ? 17.891 -14.469 0.876 1 95.69 112 ARG B O 1
ATOM 2448 N N . GLU B 1 113 ? 19.938 -14.078 1.569 1 95.94 113 GLU B N 1
ATOM 2449 C CA . GLU B 1 113 ? 19.766 -14.844 2.801 1 95.94 113 GLU B CA 1
ATOM 2450 C C . GLU B 1 113 ? 18.672 -14.234 3.678 1 95.94 113 GLU B C 1
ATOM 2452 O O . GLU B 1 113 ? 17.844 -14.961 4.23 1 95.94 113 GLU B O 1
ATOM 2457 N N . GLU B 1 114 ? 18.641 -12.93 3.77 1 97.5 114 GLU B N 1
ATOM 2458 C CA . GLU B 1 114 ? 17.609 -12.258 4.547 1 97.5 114 GLU B CA 1
ATOM 2459 C C . GLU B 1 114 ? 16.234 -12.461 3.932 1 97.5 114 GLU B C 1
ATOM 2461 O O . GLU B 1 114 ? 15.242 -12.633 4.648 1 97.5 114 GLU B O 1
ATOM 2466 N N . CYS B 1 115 ? 16.234 -12.414 2.648 1 97.81 115 CYS B N 1
ATOM 2467 C CA . CYS B 1 115 ? 14.969 -12.664 1.957 1 97.81 115 CYS B CA 1
ATOM 2468 C C . CYS B 1 115 ? 14.461 -14.07 2.234 1 97.81 115 CYS B C 1
ATOM 2470 O O . CYS B 1 115 ? 13.273 -14.273 2.486 1 97.81 115 CYS B O 1
ATOM 2472 N N . MET B 1 116 ? 15.375 -15.023 2.156 1 97.69 116 MET B N 1
ATOM 2473 C CA . MET B 1 116 ? 14.992 -16.406 2.443 1 97.69 116 MET B CA 1
ATOM 2474 C C . MET B 1 116 ? 14.453 -16.531 3.863 1 97.69 116 MET B C 1
ATOM 2476 O O . MET B 1 116 ? 13.453 -17.219 4.094 1 97.69 116 MET B O 1
ATOM 2480 N N . ASN B 1 117 ? 15.047 -15.906 4.816 1 97.06 117 ASN B N 1
ATOM 2481 C CA . ASN B 1 117 ? 14.578 -15.922 6.199 1 97.06 117 ASN B CA 1
ATOM 2482 C C . ASN B 1 117 ? 13.188 -15.297 6.32 1 97.06 117 ASN B C 1
ATOM 2484 O O . ASN B 1 117 ? 12.328 -15.828 7.031 1 97.06 117 ASN B O 1
ATOM 2488 N N . TYR B 1 118 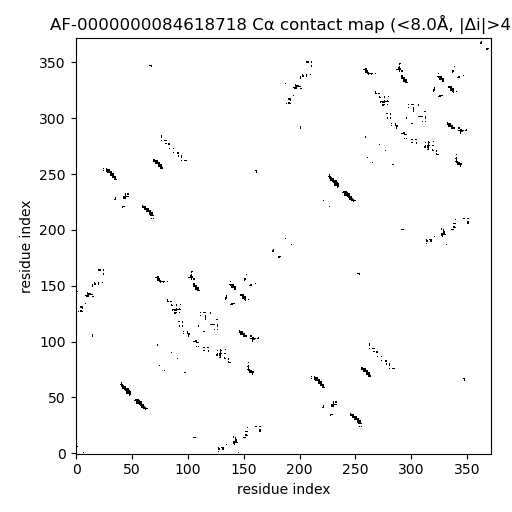? 12.992 -14.266 5.625 1 97.25 118 TYR B N 1
ATOM 2489 C CA . TYR B 1 118 ? 11.719 -13.562 5.668 1 97.25 118 TYR B CA 1
ATOM 2490 C C . TYR B 1 118 ? 10.609 -14.406 5.039 1 97.25 118 TYR B C 1
ATOM 2492 O O . TYR B 1 118 ? 9.516 -14.516 5.594 1 97.25 118 TYR B O 1
ATOM 2500 N N . THR B 1 119 ? 10.891 -14.992 3.938 1 96.81 119 T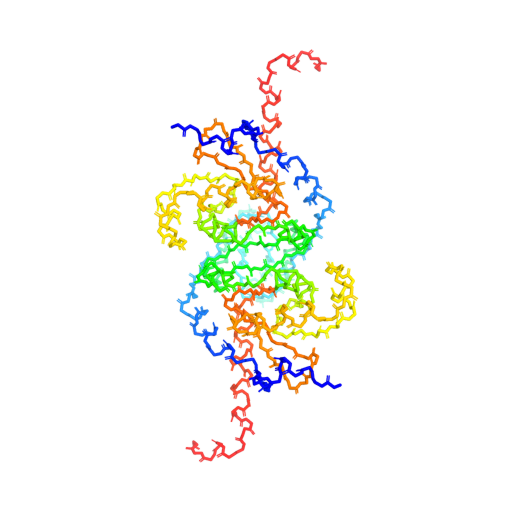HR B N 1
ATOM 2501 C CA . THR B 1 119 ? 9.883 -15.695 3.15 1 96.81 119 THR B CA 1
ATOM 2502 C C . THR B 1 119 ? 9.68 -17.109 3.67 1 96.81 119 THR B C 1
ATOM 2504 O O . THR B 1 119 ? 8.656 -17.75 3.396 1 96.81 119 THR B O 1
ATOM 2507 N N . GLY B 1 120 ? 10.734 -17.688 4.254 1 95.88 120 GLY B N 1
ATOM 2508 C CA . GLY B 1 120 ? 10.695 -19.078 4.664 1 95.88 120 GLY B CA 1
ATOM 2509 C C . GLY B 1 120 ? 11.125 -20.031 3.568 1 95.88 120 GLY B C 1
ATOM 2510 O O . GLY B 1 120 ? 11.008 -21.25 3.721 1 95.88 120 GLY B O 1
ATOM 2511 N N . TYR B 1 121 ? 11.57 -19.438 2.48 1 95.5 121 TYR B N 1
ATOM 2512 C CA . TYR B 1 121 ? 12.023 -20.297 1.396 1 95.5 121 TYR B CA 1
ATOM 2513 C C . TYR B 1 121 ? 13.312 -21.031 1.778 1 95.5 121 TYR B C 1
ATOM 2515 O O . TYR B 1 121 ? 14.219 -20.438 2.369 1 95.5 121 TYR B O 1
ATOM 2523 N N . LYS B 1 122 ? 13.414 -22.281 1.409 1 93.75 122 LYS B N 1
ATOM 2524 C CA . LYS B 1 122 ? 14.547 -23.125 1.787 1 93.75 122 LYS B CA 1
ATOM 2525 C C . LYS B 1 122 ? 15.672 -23.016 0.763 1 93.75 122 LYS B C 1
ATOM 2527 O O . LYS B 1 122 ? 16.828 -23.328 1.065 1 93.75 122 LYS B O 1
ATOM 2532 N N . SER B 1 123 ? 15.352 -22.656 -0.468 1 88.81 123 SER B N 1
ATOM 2533 C CA . SER B 1 123 ? 16.359 -22.5 -1.514 1 88.81 123 SER B CA 1
ATOM 2534 C C . SER B 1 123 ? 16.203 -21.156 -2.238 1 88.81 123 SER B C 1
ATOM 2536 O O . SER B 1 123 ? 15.148 -20.516 -2.137 1 88.81 123 SER B O 1
ATOM 2538 N N . ASP B 1 124 ? 17.188 -20.906 -3.016 1 92 124 ASP B N 1
ATOM 2539 C CA . ASP B 1 124 ? 17.219 -19.641 -3.729 1 92 124 ASP B CA 1
ATOM 2540 C C . ASP B 1 124 ? 16.328 -19.688 -4.973 1 92 124 ASP B C 1
ATOM 2542 O O . ASP B 1 124 ? 16.016 -18.641 -5.559 1 92 124 ASP B O 1
ATOM 2546 N N . LYS B 1 125 ? 16 -20.781 -5.301 1 94.12 125 LYS B N 1
ATOM 2547 C CA . LYS B 1 125 ? 15.25 -20.922 -6.543 1 94.12 125 LYS B CA 1
ATOM 2548 C C . LYS B 1 125 ? 13.969 -20.094 -6.5 1 94.12 125 LYS B C 1
ATOM 2550 O O . LYS B 1 125 ? 13.695 -19.312 -7.41 1 94.12 125 LYS B O 1
ATOM 2555 N N . SER B 1 126 ? 13.219 -20.234 -5.395 1 95.62 126 SER B N 1
ATOM 2556 C CA . SER B 1 126 ? 11.969 -19.5 -5.254 1 95.62 126 SER B CA 1
ATOM 2557 C C . SER B 1 126 ? 12.219 -17.984 -5.191 1 95.62 126 SER B C 1
ATOM 2559 O O . SER B 1 126 ? 11.422 -17.203 -5.703 1 95.62 126 SER B O 1
ATOM 2561 N N . VAL B 1 127 ? 13.312 -17.656 -4.602 1 97.12 127 VAL B N 1
ATOM 2562 C CA . VAL B 1 127 ? 13.672 -16.234 -4.508 1 97.12 127 VAL B CA 1
ATOM 2563 C C . VAL B 1 127 ? 13.922 -15.68 -5.906 1 97.12 127 VAL B C 1
ATOM 2565 O O . VAL B 1 127 ? 13.406 -14.617 -6.258 1 97.12 127 VAL B O 1
ATOM 2568 N N . PHE B 1 128 ? 14.602 -16.438 -6.742 1 96.56 128 PHE B N 1
ATOM 2569 C CA . PHE B 1 128 ? 14.945 -15.969 -8.078 1 96.56 128 PHE B CA 1
ATOM 2570 C C . PHE B 1 128 ? 13.711 -15.945 -8.977 1 96.56 128 PHE B C 1
ATOM 2572 O O . PHE B 1 128 ? 13.57 -15.062 -9.828 1 96.56 128 PHE B O 1
ATOM 2579 N N . ILE B 1 129 ? 12.867 -16.875 -8.789 1 96 129 ILE B N 1
ATOM 2580 C CA . ILE B 1 129 ? 11.602 -16.875 -9.508 1 96 129 ILE B CA 1
ATOM 2581 C C . ILE B 1 129 ? 10.812 -15.609 -9.156 1 96 129 ILE B C 1
ATOM 2583 O O . ILE B 1 129 ? 10.266 -14.945 -10.039 1 96 129 ILE B O 1
ATOM 2587 N N . GLY B 1 130 ? 10.789 -15.289 -7.848 1 97.06 130 GLY B N 1
ATOM 2588 C CA . GLY B 1 130 ? 10.109 -14.086 -7.391 1 97.06 130 GLY B CA 1
ATOM 2589 C C . GLY B 1 130 ? 10.711 -12.812 -7.953 1 97.06 130 GLY B C 1
ATOM 2590 O O . GLY B 1 130 ? 9.992 -11.953 -8.469 1 97.06 130 GLY B O 1
ATOM 2591 N N . LEU B 1 131 ? 11.984 -12.758 -7.902 1 98 131 LEU B N 1
ATOM 2592 C CA . LEU B 1 131 ? 12.672 -11.586 -8.422 1 98 131 LEU B CA 1
ATOM 2593 C C . LEU B 1 131 ? 12.422 -11.422 -9.922 1 98 131 LEU B C 1
ATOM 2595 O O . LEU B 1 131 ? 12.125 -10.328 -10.391 1 98 131 LEU B O 1
ATOM 2599 N N . ALA B 1 132 ? 12.539 -12.484 -10.625 1 97.69 132 ALA B N 1
ATOM 2600 C CA . ALA B 1 132 ? 12.32 -12.438 -12.07 1 97.69 132 ALA B CA 1
ATOM 2601 C C . ALA B 1 132 ? 10.898 -11.992 -12.406 1 97.69 132 ALA B C 1
ATOM 2603 O O . ALA B 1 132 ? 10.688 -11.227 -13.344 1 97.69 132 ALA B O 1
ATOM 2604 N N . SER B 1 133 ? 9.992 -12.508 -11.664 1 97.5 133 SER B N 1
ATOM 2605 C CA . SER B 1 133 ? 8.594 -12.133 -11.859 1 97.5 133 SER B CA 1
ATOM 2606 C C . SER B 1 133 ? 8.383 -10.641 -11.617 1 97.5 133 SER B C 1
ATOM 2608 O O . SER B 1 133 ? 7.699 -9.969 -12.391 1 97.5 133 SER B O 1
ATOM 2610 N N . LEU B 1 134 ? 8.945 -10.078 -10.555 1 98.38 134 LEU B N 1
ATOM 2611 C CA . LEU B 1 134 ? 8.844 -8.656 -10.234 1 98.38 134 LEU B CA 1
ATOM 2612 C C . LEU B 1 134 ? 9.508 -7.812 -11.312 1 98.38 134 LEU B C 1
ATOM 2614 O O . LEU B 1 134 ? 9.016 -6.738 -11.664 1 98.38 134 LEU B O 1
ATOM 2618 N N . LEU B 1 135 ? 10.625 -8.312 -11.805 1 98.31 135 LEU B N 1
ATOM 2619 C CA . LEU B 1 135 ? 11.344 -7.629 -12.883 1 98.31 135 LEU B CA 1
ATOM 2620 C C . LEU B 1 135 ? 10.516 -7.625 -14.164 1 98.31 135 LEU B C 1
ATOM 2622 O O . LEU B 1 135 ? 10.391 -6.59 -14.82 1 98.31 135 LEU B O 1
ATOM 2626 N N . SER B 1 136 ? 9.938 -8.703 -14.5 1 97.69 136 SER B N 1
ATOM 2627 C CA . SER B 1 136 ? 9.172 -8.859 -15.734 1 97.69 136 SER B CA 1
ATOM 2628 C C . SER B 1 136 ? 7.93 -7.969 -15.719 1 97.69 136 SER B C 1
ATOM 2630 O O . SER B 1 136 ? 7.465 -7.531 -16.781 1 97.69 136 SER B O 1
ATOM 2632 N N . ASN B 1 137 ? 7.434 -7.715 -14.539 1 97.69 137 ASN B N 1
ATOM 2633 C CA . ASN B 1 137 ? 6.223 -6.91 -14.422 1 97.69 137 ASN B CA 1
ATOM 2634 C C . ASN B 1 137 ? 6.547 -5.453 -14.086 1 97.69 137 ASN B C 1
ATOM 2636 O O . ASN B 1 137 ? 5.664 -4.691 -13.703 1 97.69 137 ASN B O 1
ATOM 2640 N N . GLU B 1 138 ? 7.762 -5.039 -14.109 1 97.88 138 GLU B N 1
ATOM 2641 C CA . GLU B 1 138 ? 8.281 -3.68 -13.984 1 97.88 138 GLU B CA 1
ATOM 2642 C C . GLU B 1 138 ? 7.941 -3.076 -12.625 1 97.88 138 GLU B C 1
ATOM 2644 O O . GLU B 1 138 ? 7.641 -1.886 -12.523 1 97.88 138 GLU B O 1
ATOM 2649 N N . ILE B 1 139 ? 7.906 -3.982 -11.695 1 98.5 139 ILE B N 1
ATOM 2650 C CA . ILE B 1 139 ? 7.73 -3.531 -10.32 1 98.5 139 ILE B CA 1
ATOM 2651 C C . ILE B 1 139 ? 9.07 -3.094 -9.742 1 98.5 139 ILE B C 1
ATOM 2653 O O . ILE B 1 139 ? 9.141 -2.145 -8.961 1 98.5 139 ILE B O 1
ATOM 2657 N N . ILE B 1 140 ? 10.086 -3.799 -10.164 1 98.75 140 ILE B N 1
ATOM 2658 C CA . ILE B 1 140 ? 11.461 -3.447 -9.82 1 98.75 140 ILE B CA 1
ATOM 2659 C C . ILE B 1 140 ? 12.336 -3.488 -11.07 1 98.75 140 ILE B C 1
ATOM 2661 O O . ILE B 1 140 ? 11.891 -3.934 -12.133 1 98.75 140 ILE B O 1
ATOM 2665 N N . ALA B 1 141 ? 13.508 -2.953 -10.945 1 98.62 141 ALA B N 1
ATOM 2666 C CA . ALA B 1 141 ? 14.523 -3.006 -11.992 1 98.62 141 ALA B CA 1
ATOM 2667 C C . ALA B 1 141 ? 15.906 -3.252 -11.391 1 98.62 141 ALA B C 1
ATOM 2669 O O . ALA B 1 141 ? 16.172 -2.891 -10.242 1 98.62 141 ALA B O 1
ATOM 2670 N N . ARG B 1 142 ? 16.734 -3.854 -12.188 1 98.19 142 ARG B N 1
ATOM 2671 C CA . ARG B 1 142 ? 18.094 -4.121 -11.734 1 98.19 142 ARG B CA 1
ATOM 2672 C C . ARG B 1 142 ? 18.922 -2.84 -11.68 1 98.19 142 ARG B C 1
ATOM 2674 O O . ARG B 1 142 ? 18.75 -1.954 -12.523 1 98.19 142 ARG B O 1
ATOM 2681 N N . GLY B 1 143 ? 19.797 -2.783 -10.664 1 97.81 143 GLY B N 1
ATOM 2682 C CA . GLY B 1 143 ? 20.828 -1.754 -10.633 1 97.81 143 GLY B CA 1
ATOM 2683 C C . GLY B 1 143 ? 22.109 -2.174 -11.328 1 97.81 143 GLY B C 1
ATOM 2684 O O . GLY B 1 143 ? 22.125 -3.152 -12.078 1 97.81 143 GLY B O 1
ATOM 2685 N N . LYS B 1 144 ? 23.156 -1.398 -11.062 1 95.62 144 LYS B N 1
ATOM 2686 C CA . LYS B 1 144 ? 24.438 -1.641 -11.703 1 95.62 144 LYS B CA 1
ATOM 2687 C C . LYS B 1 144 ? 25.078 -2.934 -11.195 1 95.62 144 LYS B C 1
ATOM 2689 O O . LYS B 1 144 ? 25.75 -3.637 -11.953 1 95.62 144 LYS B O 1
ATOM 2694 N N . THR B 1 145 ? 24.812 -3.225 -9.961 1 94.56 145 THR B N 1
ATOM 2695 C CA . THR B 1 145 ? 25.359 -4.43 -9.344 1 94.56 145 THR B CA 1
ATOM 2696 C C . THR B 1 145 ? 24.266 -5.465 -9.109 1 94.56 145 THR B C 1
ATOM 2698 O O . THR B 1 145 ? 23.078 -5.16 -9.242 1 94.56 145 THR B O 1
ATOM 2701 N N . ASP B 1 146 ? 24.625 -6.676 -8.742 1 93.06 146 ASP B N 1
ATOM 2702 C CA . ASP B 1 146 ? 23.672 -7.781 -8.617 1 93.06 146 ASP B CA 1
ATOM 2703 C C . ASP B 1 146 ? 22.828 -7.637 -7.352 1 93.06 146 ASP B C 1
ATOM 2705 O O . ASP B 1 146 ? 21.812 -8.312 -7.199 1 93.06 146 ASP B O 1
ATOM 2709 N N . TYR B 1 147 ? 23.219 -6.801 -6.445 1 94.81 147 TYR B N 1
ATOM 2710 C CA . TYR B 1 147 ? 22.484 -6.719 -5.188 1 94.81 147 TYR B CA 1
ATOM 2711 C C . TYR B 1 147 ? 21.734 -5.402 -5.082 1 94.81 147 TYR B C 1
ATOM 2713 O O . TYR B 1 147 ? 20.969 -5.191 -4.137 1 94.81 147 TYR B O 1
ATOM 2721 N N . LYS B 1 148 ? 21.984 -4.496 -6.055 1 97.5 148 LYS B N 1
ATOM 2722 C CA . LYS B 1 148 ? 21.297 -3.209 -6.07 1 97.5 148 LYS B CA 1
ATOM 2723 C C . LYS B 1 148 ? 20.109 -3.24 -7.023 1 97.5 148 LYS B C 1
ATOM 2725 O O . LYS B 1 148 ? 20.219 -3.691 -8.164 1 97.5 148 LYS B O 1
ATOM 2730 N N . TYR B 1 149 ? 18.953 -2.77 -6.586 1 98.56 149 TYR B N 1
ATOM 2731 C CA . TYR B 1 149 ? 17.734 -2.742 -7.383 1 98.56 149 TYR B CA 1
ATOM 2732 C C . TYR B 1 149 ? 17.016 -1.408 -7.23 1 98.56 149 TYR B C 1
ATOM 2734 O O . TYR B 1 149 ? 17.328 -0.621 -6.336 1 98.56 149 TYR B O 1
ATOM 2742 N N . TYR B 1 150 ? 16.094 -1.158 -8.156 1 98.5 150 TYR B N 1
ATOM 2743 C CA . TYR B 1 150 ? 15.219 0.008 -8.125 1 98.5 150 TYR B CA 1
ATOM 2744 C C . TYR B 1 150 ? 13.758 -0.409 -7.965 1 98.5 150 TYR B C 1
ATOM 2746 O O . TYR B 1 150 ? 13.328 -1.405 -8.547 1 98.5 150 TYR B O 1
ATOM 2754 N N . ILE B 1 151 ? 13.047 0.317 -7.145 1 98.38 151 ILE B N 1
ATOM 2755 C CA . ILE B 1 151 ? 11.602 0.153 -7.047 1 98.38 151 ILE B CA 1
ATOM 2756 C C . ILE B 1 151 ? 10.906 1.094 -8.023 1 98.38 151 ILE B C 1
ATOM 2758 O O . ILE B 1 151 ? 11.367 2.217 -8.25 1 98.38 151 ILE B O 1
ATOM 2762 N N . ASN B 1 152 ? 9.875 0.674 -8.695 1 98 152 ASN B N 1
ATOM 2763 C CA . ASN B 1 152 ? 9.023 1.508 -9.531 1 98 152 ASN B CA 1
ATOM 2764 C C . ASN B 1 152 ? 8.117 2.408 -8.703 1 98 152 ASN B C 1
ATOM 2766 O O . ASN B 1 152 ? 7.141 1.939 -8.109 1 98 152 ASN B O 1
ATOM 2770 N N . PRO B 1 153 ? 8.406 3.705 -8.664 1 96.12 153 PRO B N 1
ATOM 2771 C CA . PRO B 1 153 ? 7.664 4.605 -7.781 1 96.12 153 PRO B CA 1
ATOM 2772 C C . PRO B 1 153 ? 6.207 4.773 -8.203 1 96.12 153 PRO B C 1
ATOM 2774 O O . PRO B 1 153 ? 5.398 5.316 -7.445 1 96.12 153 PRO B O 1
ATOM 2777 N N . MET B 1 154 ? 5.832 4.363 -9.383 1 96.12 154 MET B N 1
ATOM 2778 C CA . MET B 1 154 ? 4.445 4.453 -9.828 1 96.12 154 MET B CA 1
ATOM 2779 C C . MET B 1 154 ? 3.609 3.316 -9.25 1 96.12 154 MET B C 1
ATOM 2781 O O . MET B 1 154 ? 2.379 3.357 -9.297 1 96.12 154 MET B O 1
ATOM 2785 N N . ILE B 1 155 ? 4.32 2.359 -8.719 1 96.94 155 ILE B N 1
ATOM 2786 C CA . ILE B 1 155 ? 3.637 1.193 -8.172 1 96.94 155 ILE B CA 1
ATOM 2787 C C . ILE B 1 155 ? 3.627 1.273 -6.648 1 96.94 155 ILE B C 1
ATOM 2789 O O . ILE B 1 155 ? 2.564 1.2 -6.023 1 96.94 155 ILE B O 1
ATOM 2793 N N . ALA B 1 156 ? 4.758 1.396 -6.102 1 96.38 156 ALA B N 1
ATOM 2794 C CA . ALA B 1 156 ? 4.906 1.486 -4.648 1 96.38 156 ALA B CA 1
ATOM 2795 C C . ALA B 1 156 ? 6.031 2.447 -4.273 1 96.38 156 ALA B C 1
ATOM 2797 O O . ALA B 1 156 ? 7.035 2.547 -4.98 1 96.38 156 ALA B O 1
ATOM 2798 N N . PHE B 1 157 ? 5.859 3.139 -3.215 1 95.25 157 PHE B N 1
ATOM 2799 C CA . PHE B 1 157 ? 6.867 4.094 -2.77 1 95.25 157 PHE B CA 1
ATOM 2800 C C . PHE B 1 157 ? 6.758 4.34 -1.269 1 95.25 157 PHE B C 1
ATOM 2802 O O . PHE B 1 157 ? 5.652 4.453 -0.733 1 95.25 157 PHE B O 1
ATOM 2809 N N . ASN B 1 158 ? 7.887 4.328 -0.621 1 93.75 158 ASN B N 1
ATOM 2810 C CA . ASN B 1 158 ? 7.973 4.715 0.784 1 93.75 158 ASN B CA 1
ATOM 2811 C C . ASN B 1 158 ? 8.422 6.164 0.942 1 93.75 158 ASN B C 1
ATOM 2813 O O . ASN B 1 158 ? 9.602 6.473 0.793 1 93.75 158 ASN B O 1
ATOM 2817 N N . GLY B 1 159 ? 7.395 6.996 1.236 1 90.69 159 GLY B N 1
ATOM 2818 C CA . GLY B 1 159 ? 7.738 8.406 1.375 1 90.69 159 GLY B CA 1
ATOM 2819 C C . GLY B 1 159 ? 6.887 9.312 0.509 1 90.69 159 GLY B C 1
ATOM 2820 O O . GLY B 1 159 ? 5.77 8.953 0.133 1 90.69 159 GLY B O 1
ATOM 2821 N N . ASN B 1 160 ? 7.418 10.508 0.242 1 87.5 160 ASN B N 1
ATOM 2822 C CA . ASN B 1 160 ? 6.723 11.539 -0.519 1 87.5 160 ASN B CA 1
ATOM 2823 C C . ASN B 1 160 ? 7.25 11.633 -1.948 1 87.5 160 ASN B C 1
ATOM 2825 O O . ASN B 1 160 ? 8.359 12.109 -2.176 1 87.5 160 ASN B O 1
ATOM 2829 N N . ARG B 1 161 ? 6.422 11.289 -2.914 1 88 161 ARG B N 1
ATOM 2830 C CA . ARG B 1 161 ? 6.836 11.195 -4.309 1 88 161 ARG B CA 1
ATOM 2831 C C . ARG B 1 161 ? 7.164 12.578 -4.875 1 88 161 ARG B C 1
ATOM 2833 O O . ARG B 1 161 ? 8.023 12.703 -5.75 1 88 161 ARG B O 1
ATOM 2840 N N . ILE B 1 162 ? 6.492 13.602 -4.375 1 84.5 162 ILE B N 1
ATOM 2841 C CA . ILE B 1 162 ? 6.742 14.945 -4.875 1 84.5 162 ILE B CA 1
ATOM 2842 C C . ILE B 1 162 ? 8.164 15.375 -4.523 1 84.5 162 ILE B C 1
ATOM 2844 O O . ILE B 1 162 ? 8.906 15.844 -5.387 1 84.5 162 ILE B O 1
ATOM 2848 N N . THR B 1 163 ? 8.414 15.211 -3.248 1 82.12 163 THR B N 1
ATOM 2849 C CA . THR B 1 163 ? 9.758 15.555 -2.789 1 82.12 163 THR B CA 1
ATOM 2850 C C . THR B 1 163 ? 10.805 14.758 -3.559 1 82.12 163 THR B C 1
ATOM 2852 O O . THR B 1 163 ? 11.812 15.32 -3.996 1 82.12 163 THR B O 1
ATOM 2855 N N . PHE B 1 164 ? 10.562 13.547 -3.75 1 85.5 164 PHE B N 1
ATOM 2856 C CA . PHE B 1 164 ? 11.453 12.664 -4.492 1 85.5 164 PHE B CA 1
ATOM 2857 C C . PHE B 1 164 ? 11.617 13.141 -5.93 1 85.5 164 PHE B C 1
ATOM 2859 O O . PHE B 1 164 ? 12.734 13.234 -6.438 1 85.5 164 PHE B O 1
ATOM 2866 N N . ALA B 1 165 ? 10.602 13.453 -6.602 1 84.38 165 ALA B N 1
ATOM 2867 C CA . ALA B 1 165 ? 10.609 13.922 -7.984 1 84.38 165 ALA B CA 1
ATOM 2868 C C . ALA B 1 165 ? 11.367 15.242 -8.117 1 84.38 165 ALA B C 1
ATOM 2870 O O . ALA B 1 165 ? 12.164 15.422 -9.039 1 84.38 165 ALA B O 1
ATOM 2871 N N . LYS B 1 166 ? 11.109 16.125 -7.223 1 82 166 LYS B N 1
ATOM 2872 C CA . LYS B 1 166 ? 11.75 17.438 -7.258 1 82 166 LYS B CA 1
ATOM 2873 C C . LYS B 1 166 ? 13.266 17.312 -7.09 1 82 166 LYS B C 1
ATOM 2875 O O . LYS B 1 166 ? 14.023 18.031 -7.742 1 82 166 LYS B O 1
ATOM 2880 N N . THR B 1 167 ? 13.625 16.422 -6.219 1 81.88 167 THR B N 1
ATOM 2881 C CA . THR B 1 167 ? 15.047 16.219 -5.988 1 81.88 167 THR B CA 1
ATOM 2882 C C . THR B 1 167 ? 15.727 15.664 -7.238 1 81.88 167 THR B C 1
ATOM 2884 O O . THR B 1 167 ? 16.844 16.062 -7.578 1 81.88 167 THR B O 1
ATOM 2887 N N . TYR B 1 168 ? 15.023 14.812 -7.898 1 81.56 168 TYR B N 1
ATOM 2888 C CA . TYR B 1 168 ? 15.586 14.227 -9.109 1 81.56 168 TYR B CA 1
ATOM 2889 C C . TYR B 1 168 ? 15.711 15.258 -10.219 1 81.56 168 TYR B C 1
ATOM 2891 O O . TYR B 1 168 ? 16.703 15.289 -10.938 1 81.56 168 TYR B O 1
ATOM 2899 N N . ILE B 1 169 ? 14.773 16.125 -10.375 1 80.69 169 ILE B N 1
ATOM 2900 C CA . ILE B 1 169 ? 14.797 17.156 -11.398 1 80.69 169 ILE B CA 1
ATOM 2901 C C . ILE B 1 169 ? 15.953 18.125 -11.125 1 80.69 169 ILE B C 1
ATOM 2903 O O . ILE B 1 169 ? 16.656 18.516 -12.047 1 80.69 169 ILE B O 1
ATOM 2907 N N . LYS B 1 170 ? 16.109 18.453 -9.875 1 78.12 170 LYS B N 1
ATOM 2908 C CA . LYS B 1 170 ? 17.188 19.375 -9.5 1 78.12 170 LYS B CA 1
ATOM 2909 C C . LYS B 1 170 ? 18.562 18.781 -9.805 1 78.12 170 LYS B C 1
ATOM 2911 O O . LYS B 1 170 ? 19.438 19.469 -10.312 1 78.12 170 LYS B O 1
ATOM 2916 N N . LYS B 1 171 ? 18.656 17.547 -9.547 1 76.38 171 LYS B N 1
ATOM 2917 C CA . LYS B 1 171 ? 19.922 16.859 -9.805 1 76.38 171 LYS B CA 1
ATOM 2918 C C . LYS B 1 171 ? 20.234 16.812 -11.297 1 76.38 171 LYS B C 1
ATOM 2920 O O . LYS B 1 171 ? 21.391 16.953 -11.703 1 76.38 171 LYS B O 1
ATOM 2925 N N . GLN B 1 172 ? 19.266 16.578 -12.117 1 76.69 172 GLN B N 1
ATOM 2926 C CA . GLN B 1 172 ? 19.469 16.531 -13.562 1 76.69 172 GLN B CA 1
ATOM 2927 C C . GLN B 1 172 ? 19.875 17.906 -14.102 1 76.69 172 GLN B C 1
ATOM 2929 O O . GLN B 1 172 ? 20.688 17.984 -15.023 1 76.69 172 GLN B O 1
ATOM 2934 N N . LYS B 1 173 ? 19.328 18.891 -13.508 1 73.44 173 LYS B N 1
ATOM 2935 C CA . LYS B 1 173 ? 19.672 20.25 -13.922 1 73.44 173 LYS B CA 1
ATOM 2936 C C . LYS B 1 173 ? 21.109 20.594 -13.516 1 73.44 173 LYS B C 1
ATOM 2938 O O . LYS B 1 173 ? 21.828 21.234 -14.281 1 73.44 173 LYS B O 1
ATOM 2943 N N . SER B 1 174 ? 2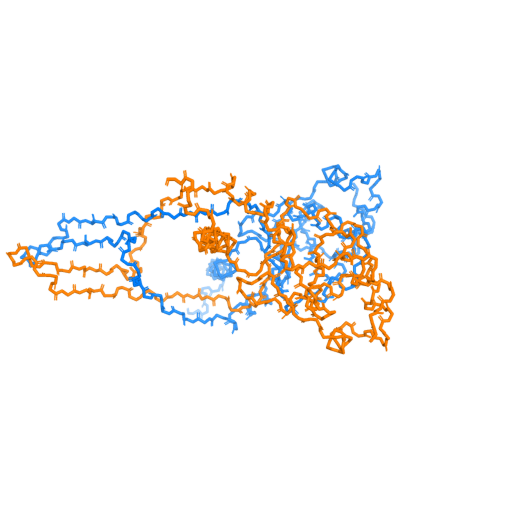1.438 20.125 -12.414 1 71.12 174 SER B N 1
ATOM 2944 C CA . SER B 1 174 ? 22.781 20.406 -11.922 1 71.12 174 SER B CA 1
ATOM 2945 C C . SER B 1 174 ? 23.828 19.656 -12.727 1 71.12 174 SER B C 1
ATOM 2947 O O . SER B 1 174 ? 24.922 20.172 -12.984 1 71.12 174 SER B O 1
ATOM 2949 N N . ASN B 1 175 ? 23.422 18.484 -13.125 1 65.94 175 ASN B N 1
ATOM 2950 C CA . ASN B 1 175 ? 24.344 17.688 -13.922 1 65.94 175 ASN B CA 1
ATOM 2951 C C . ASN B 1 175 ? 24.469 18.234 -15.344 1 65.94 175 ASN B C 1
ATOM 2953 O O . ASN B 1 175 ? 25.531 18.125 -15.961 1 65.94 175 ASN B O 1
ATOM 2957 N N . LYS B 1 176 ? 23.406 18.844 -15.75 1 65.56 176 LYS B N 1
ATOM 2958 C CA . LYS B 1 176 ? 23.469 19.453 -17.078 1 65.56 176 LYS B CA 1
ATOM 2959 C C . LYS B 1 176 ? 24.297 20.719 -17.062 1 65.56 176 LYS B C 1
ATOM 2961 O O . LYS B 1 176 ? 25 21.016 -18.031 1 65.56 176 LYS B O 1
ATOM 2966 N N . ILE B 1 177 ? 24.203 21.469 -15.984 1 61.31 177 ILE B N 1
ATOM 2967 C CA . ILE B 1 177 ? 24.984 22.703 -15.891 1 61.31 177 ILE B CA 1
ATOM 2968 C C . ILE B 1 177 ? 26.453 22.375 -15.703 1 61.31 177 ILE B C 1
ATOM 2970 O O . ILE B 1 177 ? 27.328 23.047 -16.266 1 61.31 177 ILE B O 1
ATOM 2974 N N . SER B 1 178 ? 26.625 21.328 -15.047 1 54.97 178 SER B N 1
ATOM 2975 C CA . SER B 1 178 ? 28.031 21 -14.805 1 54.97 178 SER B CA 1
ATOM 2976 C C . SER B 1 178 ? 28.672 20.391 -16.047 1 54.97 178 SER B C 1
ATOM 2978 O O . SER B 1 178 ? 29.875 20.125 -16.047 1 54.97 178 SER B O 1
ATOM 2980 N N . ASP B 1 179 ? 27.766 20.141 -16.953 1 50.97 179 ASP B N 1
ATOM 2981 C CA . ASP B 1 179 ? 28.438 19.734 -18.188 1 50.97 179 ASP B CA 1
ATOM 2982 C C . ASP B 1 179 ? 29.109 20.922 -18.859 1 50.97 179 ASP B C 1
ATOM 2984 O O . ASP B 1 179 ? 28.453 21.891 -19.25 1 50.97 179 ASP B O 1
ATOM 2988 N N . PRO B 1 180 ? 30.312 21.125 -18.719 1 51.78 180 PRO B N 1
ATOM 2989 C CA . PRO B 1 180 ? 31.094 22.203 -19.328 1 51.78 180 PRO B CA 1
ATOM 2990 C C . PRO B 1 180 ? 30.797 22.375 -20.812 1 51.78 180 PRO B C 1
ATOM 2992 O O . PRO B 1 180 ? 30.891 23.5 -21.328 1 51.78 180 PRO B O 1
ATOM 2995 N N . ASN B 1 181 ? 30.594 21.312 -21.469 1 52.31 181 ASN B N 1
ATOM 2996 C CA . ASN B 1 181 ? 30.438 21.422 -22.922 1 52.31 181 ASN B CA 1
ATOM 2997 C C . ASN B 1 181 ? 29.109 22.094 -23.281 1 52.31 181 ASN B C 1
ATOM 2999 O O . ASN B 1 181 ? 28.891 22.422 -24.453 1 52.31 181 ASN B O 1
ATOM 3003 N N . GLN B 1 182 ? 28.188 22.109 -22.312 1 42.44 182 GLN B N 1
ATOM 3004 C CA . GLN B 1 182 ? 26.906 22.734 -22.625 1 42.44 182 GLN B CA 1
ATOM 3005 C C . GLN B 1 182 ? 26.922 24.219 -22.312 1 42.44 182 GLN B C 1
ATOM 3007 O O . GLN B 1 182 ? 25.938 24.922 -22.562 1 42.44 182 GLN B O 1
ATOM 3012 N N . MET B 1 183 ? 27.844 24.734 -21.609 1 40.66 183 MET B N 1
ATOM 3013 C CA . MET B 1 183 ? 27.969 26.172 -21.406 1 40.66 183 MET B CA 1
ATOM 3014 C C . MET B 1 183 ? 28.188 26.891 -22.734 1 40.66 183 MET B C 1
ATOM 3016 O O . MET B 1 183 ? 28.156 28.109 -22.797 1 40.66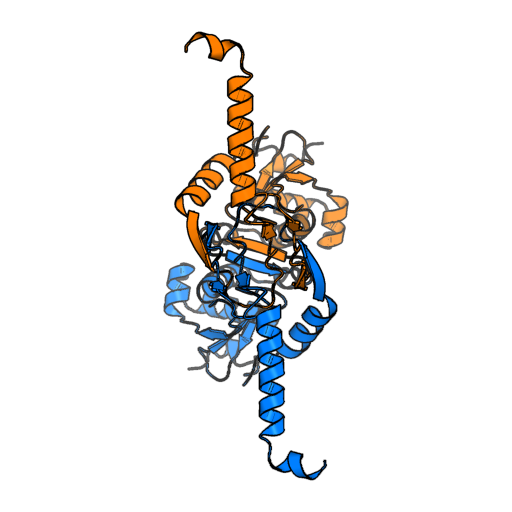 183 MET B O 1
ATOM 3020 N N . THR B 1 184 ? 28.672 26.141 -23.703 1 40.38 184 THR B N 1
ATOM 3021 C CA . THR B 1 184 ? 29.156 26.938 -24.828 1 40.38 184 THR B CA 1
ATOM 3022 C C . THR B 1 184 ? 27.969 27.484 -25.641 1 40.38 184 THR B C 1
ATOM 3024 O O . THR B 1 184 ? 28.141 28.375 -26.453 1 40.38 184 THR B O 1
ATOM 3027 N N . LEU B 1 185 ? 26.781 26.734 -25.656 1 35.69 185 LEU B N 1
ATOM 3028 C CA . LEU B 1 185 ? 25.922 27.219 -26.719 1 35.69 185 LEU B CA 1
ATOM 3029 C C . LEU B 1 185 ? 25.031 28.344 -26.234 1 35.69 185 LEU B C 1
ATOM 3031 O O . LEU B 1 185 ? 24.219 28.875 -27 1 35.69 185 LEU B O 1
ATOM 3035 N N . LEU B 1 186 ? 24.984 28.578 -24.766 1 30.3 186 LEU B N 1
ATOM 3036 C CA . LEU B 1 186 ? 24.188 29.812 -24.672 1 30.3 186 LEU B CA 1
ATOM 3037 C C . LEU B 1 186 ? 25.078 31.031 -24.797 1 30.3 186 LEU B C 1
ATOM 3039 O O . LEU B 1 186 ? 26.219 31.047 -24.297 1 30.3 186 LEU B O 1
#

Solvent-accessible surface area (backbone atoms only — not comparable to full-atom values): 20473 Å² total; per-residue (Å²): 130,84,54,72,77,53,63,82,54,70,67,24,94,56,62,85,49,49,68,62,36,39,51,52,46,61,72,31,50,39,83,39,72,45,64,68,61,78,73,79,48,33,44,29,32,55,45,54,36,82,86,77,64,41,73,72,38,76,33,73,8,61,24,75,40,82,38,72,64,67,57,55,36,38,35,24,59,92,42,47,69,51,59,59,79,49,47,73,48,20,53,36,47,47,52,46,50,60,72,50,52,42,74,59,47,56,51,35,69,60,53,68,69,60,42,28,66,69,58,65,49,90,54,63,63,53,53,50,53,7,51,41,38,35,42,76,45,58,48,30,43,46,21,77,48,96,40,34,33,24,52,22,66,59,39,40,40,33,65,52,67,64,63,42,40,52,54,52,53,52,49,54,52,50,53,50,63,66,32,67,82,58,58,67,79,107,127,82,54,73,79,54,63,81,53,69,68,25,94,57,63,85,49,48,68,62,36,40,51,52,46,62,72,32,50,40,83,39,72,44,63,66,62,74,75,76,50,32,42,32,32,55,44,57,37,81,84,77,64,43,73,71,38,74,34,75,10,59,22,76,39,82,39,71,63,68,58,55,36,36,36,24,59,92,41,47,69,51,59,60,78,49,46,73,48,21,54,37,49,48,52,46,49,59,73,49,52,42,74,59,44,55,51,36,70,60,53,68,69,60,40,27,66,69,59,64,48,91,55,63,63,54,53,51,52,7,50,42,38,35,42,76,46,59,47,31,41,48,21,79,47,95,41,34,31,23,51,23,66,58,38,39,41,33,66,52,65,64,63,42,39,52,53,51,53,52,49,54,49,49,55,50,63,65,32,67,79,58,60,68,78,109

Sequence (372 aa):
MENLTLSKFQKNSENPFIKQAIEQVQKNIVKKYKTATNTGEKAILKAYDETTGEVLGHTQFIRQIEVDEEQFAKFYLSNFSAFFDLKPQAIKVFGYILTQLVPNQDTFYFEREECMNYTGYKSDKSVFIGLASLLSNEIIARGKTDYKYYINPMIAFNGNRITFAKTYIKKQKSNKISDPNQMTLLMENLTLSKFQKNSENPFIKQAIEQVQKNIVKKYKTATNTGEKAILKAYDETTGEVLGHTQFIRQIEVDEEQFAKFYLSNFSAFFDLKPQAIKVFGYILTQLVPNQDTFYFEREECMNYTGYKSDKSVFIGLASLLSNEIIARGKTDYKYYINPMIAFNGNRITFAKTYIKKQKSNKISDPNQMTLL